Protein AF-A0AAV1TF45-F1 (afdb_monomer)

Foldseek 3Di:
DDDDDDPDDPDPPPPPPPPPPPPPDDDDDDDDDDDDDDDDDDDDDDDDDDDDDDDDDDDDDDDDDDDDDDDDDDDDDPPPDDPPPDPPDPDDPPPDPPPPDPCPDDDDPPPPDDPPPPVVVVVVVVVVVVVVVVVVVVVVVVVVVVVVVVVVVVVVVVVVVVVVVVVVVVVVVVVVVVVVVVVVVVVVVVVVVVVVVVVVVVVVVVCVVVCVDPPPPPPPPDDD

Mean predicted aligned error: 21.25 Å

pLDDT: mean 71.83, std 22.36, range [39.75, 98.88]

Sequence (224 aa):
MVIKPMRCASKAAESASARLCADAEAETTATSAAQDVPRRTAQPDPVRRSSVGSGAPKNPRTGDSRATGRDNSSDVRSRRGGSTAAQLDSAGHRESPLMEVEEEGRRSPNYRGDPCVPESCIDRVTQGLRDDLEHERNRRLQMADTASKHRAEFAFAQLENERSLTSLRDELRVACVDMDRSRDEITALQTLVDAHHREHKALCEMLERKGVLHRKKQRTDGTA

Radius of gyration: 46.52 Å; Cα contacts (8 Å, |Δi|>4): 5; chains: 1; bounding box: 108×73×134 Å

Organism: NCBI:txid2874970

Solvent-accessible surface area (backbone atoms only — not comparable to full-atom values): 15540 Å² total; per-residue (Å²): 139,84,85,78,83,84,84,77,84,88,80,78,79,78,75,75,82,78,77,88,82,84,85,85,84,78,83,90,76,88,82,85,90,80,92,78,81,84,78,89,75,83,83,81,81,82,88,79,86,86,89,81,8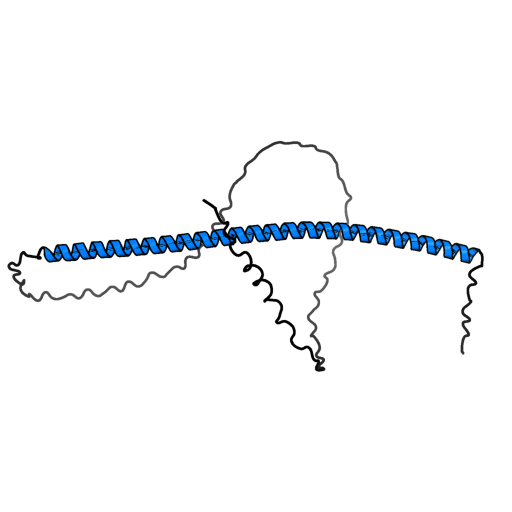9,81,83,85,92,82,84,81,83,90,77,92,76,94,74,92,74,94,74,91,81,90,76,86,81,84,76,86,74,76,83,81,72,75,81,74,85,86,80,77,85,75,79,70,80,80,75,83,72,76,86,74,88,73,75,81,77,80,81,74,78,79,95,59,82,49,69,67,58,57,52,52,54,53,48,51,53,50,52,52,51,50,50,53,49,52,52,50,49,54,52,50,52,52,53,51,51,51,53,49,53,51,53,51,54,51,52,53,49,53,50,51,55,50,49,53,51,52,52,49,51,52,52,52,53,53,49,52,52,51,50,52,52,50,52,54,52,50,54,51,53,52,49,52,50,53,52,53,50,53,53,50,54,52,37,47,75,70,57,73,56,71,79,76,74,78,80,80,77,78,82,127

Structure (mmCIF, N/CA/C/O backbone):
data_AF-A0AAV1TF45-F1
#
_entry.id   AF-A0AAV1TF45-F1
#
loop_
_atom_site.group_PDB
_atom_site.id
_atom_site.type_symbol
_atom_site.label_atom_id
_atom_site.label_alt_id
_atom_site.label_comp_id
_atom_site.label_asym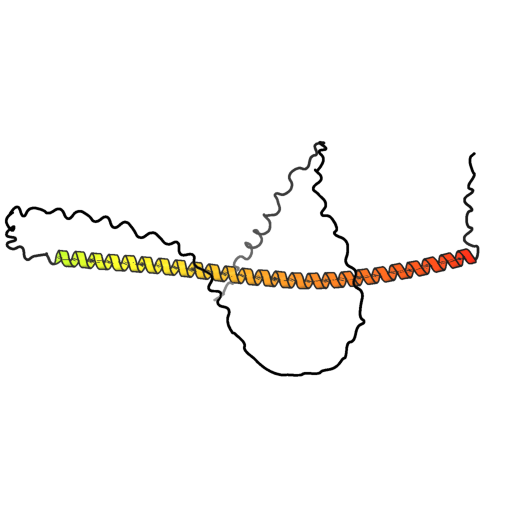_id
_atom_site.label_entity_id
_atom_site.label_seq_id
_atom_site.pdbx_PDB_ins_code
_atom_site.Cartn_x
_atom_site.Cartn_y
_atom_site.Cartn_z
_atom_site.occupancy
_atom_site.B_iso_or_equiv
_atom_site.auth_seq_id
_atom_site.auth_comp_id
_atom_site.auth_asym_id
_atom_site.auth_atom_id
_atom_site.pdbx_PDB_model_num
ATOM 1 N N . MET A 1 1 ? -40.875 31.512 1.010 1.00 45.34 1 MET A N 1
ATOM 2 C CA . MET A 1 1 ? -39.840 30.890 1.865 1.00 45.34 1 MET A CA 1
ATOM 3 C C . MET A 1 1 ? -38.601 30.675 1.019 1.00 45.34 1 MET A C 1
ATOM 5 O O . MET A 1 1 ? -38.674 29.944 0.044 1.00 45.34 1 MET A O 1
ATOM 9 N N . VAL A 1 2 ? -37.510 31.375 1.327 1.00 45.81 2 VAL A N 1
ATOM 10 C CA . VAL A 1 2 ? -36.245 31.293 0.583 1.00 45.81 2 VAL A CA 1
ATOM 11 C C . VAL A 1 2 ? -35.288 30.434 1.400 1.00 45.81 2 VAL A C 1
ATOM 13 O O . VAL A 1 2 ? -34.901 30.822 2.500 1.00 45.81 2 VAL A O 1
ATOM 16 N N . ILE A 1 3 ? -34.945 29.254 0.888 1.00 50.03 3 ILE A N 1
ATOM 17 C CA . ILE A 1 3 ? -34.000 28.337 1.532 1.00 50.03 3 ILE A CA 1
ATOM 18 C C . ILE A 1 3 ? -32.588 28.776 1.134 1.00 50.03 3 ILE A C 1
ATOM 20 O O . ILE A 1 3 ? -32.194 28.665 -0.025 1.00 50.03 3 ILE A O 1
ATOM 24 N N . LYS A 1 4 ? -31.829 29.311 2.096 1.00 49.31 4 LYS A N 1
ATOM 25 C CA . LYS A 1 4 ? -30.390 29.568 1.946 1.00 49.31 4 LYS A CA 1
ATOM 26 C C . LYS A 1 4 ? -29.622 28.247 2.087 1.00 49.31 4 LYS A C 1
ATOM 28 O O . LYS A 1 4 ? -29.835 27.556 3.082 1.00 49.31 4 LYS A O 1
ATOM 33 N N . PRO A 1 5 ? -28.693 27.909 1.177 1.00 57.59 5 PRO A N 1
ATOM 34 C CA . PRO A 1 5 ? -27.799 26.780 1.387 1.00 57.59 5 PRO A CA 1
ATOM 35 C C . PRO A 1 5 ? -26.712 27.150 2.406 1.00 57.59 5 PRO A C 1
ATOM 37 O O . PRO A 1 5 ? -26.026 28.167 2.270 1.00 57.59 5 PRO A O 1
ATOM 40 N N . MET A 1 6 ? -26.547 26.307 3.428 1.00 48.41 6 MET A N 1
ATOM 41 C CA . MET A 1 6 ? -25.402 26.356 4.334 1.00 48.41 6 MET A CA 1
ATOM 42 C C . MET A 1 6 ? -24.145 25.921 3.576 1.00 48.41 6 MET A C 1
ATOM 44 O O . MET A 1 6 ? -23.984 24.754 3.229 1.00 48.41 6 MET A O 1
ATOM 48 N N . ARG A 1 7 ? -23.232 26.865 3.330 1.00 52.88 7 ARG A N 1
ATOM 49 C CA . ARG A 1 7 ? -21.837 26.556 2.997 1.00 52.88 7 ARG A CA 1
ATOM 50 C C . ARG A 1 7 ? -21.119 26.173 4.289 1.00 52.88 7 ARG A C 1
ATOM 52 O O . ARG A 1 7 ? -20.642 27.049 5.006 1.00 52.88 7 ARG A O 1
ATOM 59 N N . CYS A 1 8 ? -21.051 24.881 4.590 1.00 48.31 8 CYS A N 1
ATOM 60 C CA . CYS A 1 8 ? -20.191 24.372 5.654 1.00 48.31 8 CYS A CA 1
ATOM 61 C C . CYS A 1 8 ? -18.791 24.085 5.097 1.00 48.31 8 CYS A C 1
ATOM 63 O O . CYS A 1 8 ? -18.602 23.223 4.247 1.00 48.31 8 CYS A O 1
ATOM 65 N N . ALA A 1 9 ? -17.851 24.896 5.578 1.00 53.53 9 ALA A N 1
ATOM 66 C CA . ALA A 1 9 ? -16.414 24.690 5.716 1.00 53.53 9 ALA A CA 1
ATOM 67 C C . ALA A 1 9 ? -15.826 23.357 5.201 1.00 53.53 9 ALA A C 1
ATOM 69 O O . ALA A 1 9 ? -15.859 22.342 5.888 1.00 53.53 9 ALA A O 1
ATOM 70 N N . SER A 1 10 ? -15.145 23.415 4.055 1.00 51.94 10 SER A N 1
ATOM 71 C CA . SER A 1 10 ? -14.244 22.366 3.554 1.00 51.94 10 SER A CA 1
ATOM 72 C C . SER A 1 10 ? -12.780 22.836 3.515 1.00 51.94 10 SER A C 1
ATOM 74 O O . SER A 1 10 ? -12.052 22.520 2.582 1.00 51.94 10 SER A O 1
ATOM 76 N N . LYS A 1 11 ? -12.345 23.654 4.486 1.00 49.72 11 LYS A N 1
ATOM 77 C CA . LYS A 1 11 ? -11.003 24.279 4.474 1.00 49.72 11 LYS A CA 1
ATOM 78 C C . LYS A 1 11 ? -10.095 23.924 5.657 1.00 49.72 11 LYS A C 1
ATOM 80 O O . LYS A 1 11 ? -9.098 24.600 5.874 1.00 49.72 11 LYS A O 1
ATOM 85 N N . ALA A 1 12 ? -10.418 22.869 6.407 1.00 48.44 12 ALA A N 1
ATOM 86 C CA . ALA A 1 12 ? -9.627 22.432 7.565 1.00 48.44 12 ALA A CA 1
ATOM 87 C C . ALA A 1 12 ? -8.926 21.068 7.389 1.00 48.44 12 ALA A C 1
ATOM 89 O O . ALA A 1 12 ? -8.217 20.646 8.294 1.00 48.44 12 ALA A O 1
ATOM 90 N N . ALA A 1 13 ? -9.087 20.386 6.248 1.00 46.44 13 ALA A N 1
ATOM 91 C CA . ALA A 1 13 ? -8.480 19.067 6.020 1.00 46.44 13 ALA A CA 1
ATOM 92 C C . ALA A 1 13 ? -7.140 19.103 5.253 1.00 46.44 13 ALA A C 1
ATOM 94 O O . ALA A 1 13 ? -6.452 18.092 5.193 1.00 46.44 13 ALA A O 1
ATOM 95 N N . GLU A 1 14 ? -6.724 20.253 4.711 1.00 47.47 14 GLU A N 1
ATOM 96 C CA . GLU A 1 14 ? -5.476 20.376 3.929 1.00 47.47 14 GLU A CA 1
ATOM 97 C C . GLU A 1 14 ? -4.256 20.851 4.740 1.00 47.47 14 GLU A C 1
ATOM 99 O O . GLU A 1 14 ? -3.143 20.869 4.223 1.00 47.47 14 GLU A O 1
ATOM 104 N N . SER A 1 15 ? -4.407 21.207 6.020 1.00 50.12 15 SER A N 1
ATOM 105 C CA . SER A 1 15 ? -3.309 21.775 6.825 1.00 50.12 15 SER A CA 1
ATOM 106 C C . SER A 1 15 ? -2.582 20.779 7.739 1.00 50.12 15 SER A C 1
ATOM 108 O O . SER A 1 15 ? -1.607 21.160 8.386 1.00 50.12 15 SER A O 1
ATOM 110 N N . ALA A 1 16 ? -2.995 19.507 7.780 1.00 45.91 16 ALA A N 1
ATOM 111 C CA .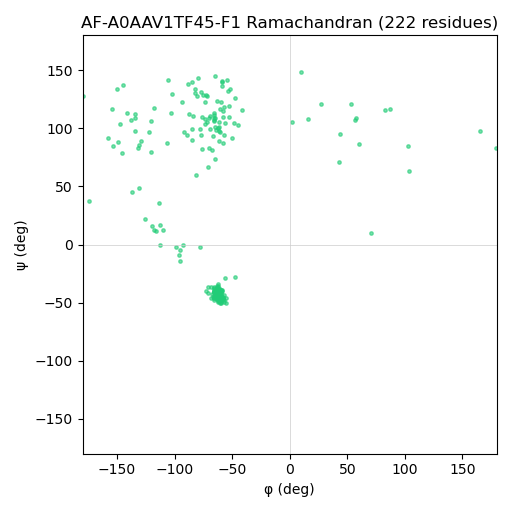 ALA A 1 16 ? -2.360 18.487 8.624 1.00 45.91 16 ALA A CA 1
ATOM 112 C C . ALA A 1 16 ? -1.295 17.636 7.901 1.00 45.91 16 ALA A C 1
ATOM 114 O O . ALA A 1 16 ? -0.484 17.000 8.567 1.00 45.91 16 ALA A O 1
ATOM 115 N N . SER A 1 17 ? -1.231 17.660 6.563 1.00 44.19 17 SER A N 1
ATOM 116 C CA . SER A 1 17 ? -0.292 16.820 5.794 1.00 44.19 17 SER A CA 1
ATOM 117 C C . SER A 1 17 ? 1.050 17.496 5.459 1.00 44.19 17 SER A C 1
ATOM 119 O O . SER A 1 17 ? 1.903 16.871 4.839 1.00 44.19 17 SER A O 1
ATOM 121 N N . ALA A 1 18 ? 1.264 18.754 5.865 1.00 47.56 18 ALA A N 1
ATOM 122 C CA . ALA A 1 18 ? 2.433 19.555 5.470 1.00 47.56 18 ALA A CA 1
ATOM 123 C C . ALA A 1 18 ? 3.448 19.832 6.602 1.00 47.56 18 ALA A C 1
ATOM 125 O O . ALA A 1 18 ? 4.315 20.686 6.446 1.00 47.56 18 ALA A O 1
ATOM 126 N N . ARG A 1 19 ? 3.358 19.154 7.758 1.00 48.94 19 ARG A N 1
ATOM 127 C CA . ARG A 1 19 ? 4.207 19.450 8.937 1.00 48.94 19 ARG A CA 1
ATOM 128 C C . ARG A 1 19 ? 5.139 18.322 9.402 1.00 48.94 19 ARG A C 1
ATOM 130 O O . ARG A 1 19 ? 5.719 18.445 10.470 1.00 48.94 19 ARG A O 1
ATOM 137 N N . LEU A 1 20 ? 5.335 17.267 8.609 1.00 43.88 20 LEU A N 1
ATOM 138 C CA . LEU A 1 20 ? 6.243 16.154 8.954 1.00 43.88 20 LEU A CA 1
ATOM 139 C C . LEU A 1 20 ? 7.490 16.035 8.056 1.00 43.88 20 LEU A C 1
ATOM 141 O O . LEU A 1 20 ? 8.152 15.004 8.072 1.00 43.88 20 LEU A O 1
ATOM 145 N N . CYS A 1 21 ? 7.853 17.080 7.302 1.00 45.06 21 CYS A N 1
ATOM 146 C CA . CYS A 1 21 ? 9.032 17.055 6.418 1.00 45.06 21 CYS A CA 1
ATOM 147 C C . CYS A 1 21 ? 10.039 18.196 6.655 1.00 45.06 21 CYS A C 1
ATOM 149 O O . CYS A 1 21 ? 10.794 18.514 5.745 1.00 45.06 21 CYS A O 1
ATOM 151 N N . ALA A 1 22 ? 10.059 18.828 7.835 1.00 47.50 22 ALA A N 1
ATOM 152 C CA . ALA A 1 22 ? 10.870 20.031 8.066 1.00 47.50 22 ALA A CA 1
ATOM 153 C C . ALA A 1 22 ? 11.992 19.905 9.116 1.00 47.50 22 ALA A C 1
ATOM 155 O O . ALA A 1 22 ? 12.571 20.926 9.452 1.00 47.50 22 ALA A O 1
ATOM 156 N N . ASP A 1 23 ? 12.345 18.701 9.586 1.00 41.28 23 ASP A N 1
ATOM 157 C CA . ASP A 1 23 ? 13.410 18.518 10.595 1.00 41.28 23 ASP A CA 1
ATOM 158 C C . ASP A 1 23 ? 14.435 17.436 10.196 1.00 41.28 23 ASP A C 1
ATOM 160 O O . ASP A 1 23 ? 14.768 16.543 10.974 1.00 41.28 23 ASP A O 1
ATOM 164 N N . ALA A 1 24 ? 14.939 17.489 8.960 1.00 45.31 24 ALA A N 1
ATOM 165 C CA . ALA A 1 24 ? 16.039 16.629 8.509 1.00 45.31 24 ALA A CA 1
ATOM 166 C C . ALA A 1 24 ? 17.080 17.400 7.680 1.00 45.31 24 ALA A C 1
ATOM 168 O O . ALA A 1 24 ? 17.532 16.924 6.647 1.00 45.31 24 ALA A O 1
ATOM 169 N N . GLU A 1 25 ? 17.477 18.587 8.138 1.00 50.22 25 GLU A N 1
ATOM 170 C CA . GLU A 1 25 ? 18.707 19.243 7.683 1.00 50.22 25 GLU A CA 1
ATOM 171 C C . GLU A 1 25 ? 19.503 19.717 8.901 1.00 50.22 25 GLU A C 1
ATOM 173 O O . GLU A 1 25 ? 19.412 20.862 9.334 1.00 50.22 25 GLU A O 1
ATOM 178 N N . ALA A 1 26 ? 20.276 18.798 9.480 1.00 49.50 26 ALA A N 1
ATOM 179 C CA . ALA A 1 26 ? 21.323 19.123 10.436 1.00 49.50 26 ALA A CA 1
ATOM 180 C C . ALA A 1 26 ? 22.664 18.619 9.887 1.00 49.50 26 ALA A C 1
ATOM 182 O O . ALA A 1 26 ? 22.927 17.421 9.835 1.00 49.50 26 ALA A O 1
ATOM 183 N N . GLU A 1 27 ? 23.457 19.589 9.435 1.00 44.91 27 GLU A N 1
ATOM 184 C CA . GLU A 1 27 ? 24.916 19.659 9.548 1.00 44.91 27 GLU A CA 1
ATOM 185 C C . GLU A 1 27 ? 25.728 18.387 9.265 1.00 44.91 27 GLU A C 1
ATOM 187 O O . GLU A 1 27 ? 26.088 17.619 10.154 1.00 44.91 27 GLU A O 1
ATOM 192 N N . THR A 1 28 ? 26.204 18.273 8.025 1.00 44.62 28 THR A N 1
ATOM 193 C CA . THR A 1 28 ? 27.486 17.619 7.737 1.00 44.62 28 THR A CA 1
ATOM 194 C C . THR A 1 28 ? 28.525 18.672 7.371 1.00 44.62 28 THR A C 1
ATOM 196 O O . THR A 1 28 ? 28.730 18.978 6.196 1.00 44.62 28 THR A O 1
ATOM 199 N N . THR A 1 29 ? 29.209 19.216 8.378 1.00 49.12 29 THR A N 1
ATOM 200 C CA . THR A 1 29 ? 30.546 19.798 8.217 1.00 49.12 29 THR A CA 1
ATOM 201 C C . THR A 1 29 ? 31.583 18.812 8.740 1.00 49.12 29 THR A C 1
ATOM 203 O O . THR A 1 29 ? 31.469 18.213 9.804 1.00 49.12 29 THR A O 1
ATOM 206 N N . ALA A 1 30 ? 32.570 18.579 7.885 1.00 49.12 30 ALA A N 1
ATOM 207 C CA . ALA A 1 30 ? 33.573 17.542 7.984 1.00 49.12 30 ALA A CA 1
ATOM 208 C C . ALA A 1 30 ? 34.520 17.698 9.184 1.00 49.12 30 ALA A C 1
ATOM 210 O O . ALA A 1 30 ? 34.990 18.795 9.488 1.00 49.12 30 ALA A O 1
ATOM 211 N N . THR A 1 31 ? 34.939 16.570 9.767 1.00 47.34 31 THR A N 1
ATOM 212 C CA . THR A 1 31 ? 36.248 16.465 10.429 1.00 47.34 31 THR A CA 1
ATOM 213 C C . THR A 1 31 ? 36.833 15.051 10.299 1.00 47.34 31 THR A C 1
ATOM 215 O O . THR A 1 31 ? 36.387 14.099 10.922 1.00 47.34 31 THR A O 1
ATOM 218 N N . SER A 1 32 ? 37.806 14.944 9.391 1.00 42.31 32 SER A N 1
ATOM 219 C CA . SER A 1 32 ? 39.093 14.232 9.467 1.00 42.31 32 SER A CA 1
ATOM 220 C C . SER A 1 32 ? 39.287 12.998 10.382 1.00 42.31 32 SER A C 1
ATOM 222 O O . SER A 1 32 ? 39.342 13.112 11.598 1.00 42.31 32 SER A O 1
ATOM 224 N N . ALA A 1 33 ? 39.645 11.890 9.718 1.00 43.41 33 ALA A N 1
ATOM 225 C CA . ALA A 1 33 ? 40.686 10.901 10.049 1.00 43.41 33 ALA A CA 1
ATOM 226 C C . ALA A 1 33 ? 40.667 10.146 11.398 1.00 43.41 33 ALA A C 1
ATOM 228 O O . ALA A 1 33 ? 41.159 10.633 12.409 1.00 43.41 33 ALA A O 1
ATOM 229 N N . ALA A 1 34 ? 40.356 8.849 11.319 1.00 39.75 34 ALA A N 1
ATOM 230 C CA . ALA A 1 34 ? 41.211 7.792 11.864 1.00 39.75 34 ALA A CA 1
ATOM 231 C C . ALA A 1 34 ? 40.943 6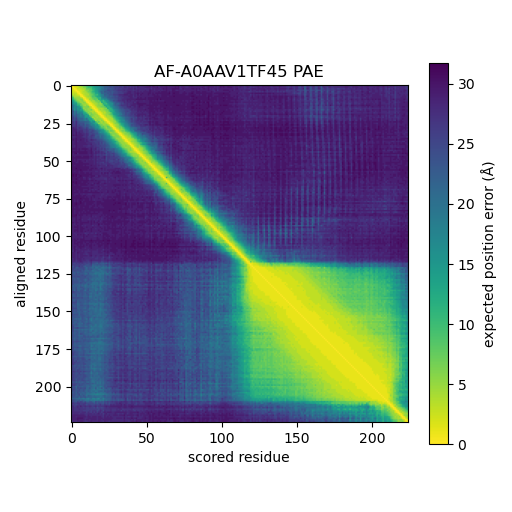.491 11.092 1.00 39.75 34 ALA A C 1
ATOM 233 O O . ALA A 1 34 ? 39.827 5.976 11.070 1.00 39.75 34 ALA A O 1
ATOM 234 N N . GLN A 1 35 ? 41.973 6.001 10.405 1.00 53.44 35 GLN A N 1
ATOM 235 C CA . GLN A 1 35 ? 42.025 4.637 9.899 1.00 53.44 35 GLN A CA 1
ATOM 236 C C . GLN A 1 35 ? 42.003 3.691 11.100 1.00 53.44 35 GLN A C 1
ATOM 238 O O . GLN A 1 35 ? 42.894 3.777 11.940 1.00 53.44 35 GLN A O 1
ATOM 243 N N . ASP A 1 36 ? 41.048 2.766 11.153 1.00 43.50 36 ASP A N 1
ATOM 244 C CA . ASP A 1 36 ? 41.276 1.519 11.872 1.00 43.50 36 ASP A CA 1
ATOM 245 C C . ASP A 1 36 ? 40.578 0.348 11.175 1.00 43.50 36 ASP A C 1
ATOM 247 O O . ASP A 1 36 ? 39.485 0.452 10.614 1.00 43.50 36 ASP A O 1
ATOM 251 N N . VAL A 1 37 ? 41.316 -0.747 11.112 1.00 59.09 37 VAL A N 1
ATOM 252 C CA . VAL A 1 37 ? 41.197 -1.839 10.147 1.00 59.09 37 VAL A CA 1
ATOM 253 C C . VAL A 1 37 ? 40.095 -2.821 10.570 1.00 59.09 37 VAL A C 1
ATOM 255 O O . VAL A 1 37 ? 40.144 -3.329 11.694 1.00 59.09 37 VAL A O 1
ATOM 258 N N . PRO A 1 38 ? 39.140 -3.206 9.697 1.00 54.97 38 PRO A N 1
ATOM 259 C CA . PRO A 1 38 ? 38.174 -4.237 10.048 1.00 54.97 38 PRO A CA 1
ATOM 260 C C . PRO A 1 38 ? 38.822 -5.624 10.042 1.00 54.97 38 PRO A C 1
ATOM 262 O O . PRO A 1 38 ? 39.383 -6.094 9.049 1.00 54.97 38 PRO A O 1
ATOM 265 N N . ARG A 1 39 ? 38.713 -6.278 11.198 1.00 50.91 39 ARG A N 1
ATOM 266 C CA . ARG A 1 39 ? 39.136 -7.646 11.490 1.00 50.91 39 ARG A CA 1
ATOM 267 C C . ARG A 1 39 ? 38.548 -8.650 10.495 1.00 50.91 39 ARG A C 1
ATOM 269 O O . ARG A 1 39 ? 37.344 -8.696 10.268 1.00 50.91 39 ARG A O 1
ATOM 276 N N . ARG A 1 40 ? 39.430 -9.510 9.980 1.00 47.25 40 ARG A N 1
ATOM 277 C CA . ARG A 1 40 ? 39.103 -10.741 9.254 1.00 47.25 40 ARG A CA 1
ATOM 278 C C . ARG A 1 40 ? 38.231 -11.645 10.129 1.00 47.25 40 ARG A C 1
ATOM 280 O O . ARG A 1 40 ? 38.700 -12.121 11.160 1.00 47.25 40 ARG A O 1
ATOM 287 N N . THR A 1 41 ? 37.014 -11.940 9.689 1.00 45.03 41 THR A N 1
ATOM 288 C CA . THR A 1 41 ? 36.279 -13.132 10.123 1.00 45.03 41 THR A CA 1
ATOM 289 C C . THR A 1 41 ? 36.278 -14.171 9.008 1.00 45.03 41 THR A C 1
ATOM 291 O O . THR A 1 41 ? 36.282 -13.860 7.819 1.00 45.03 41 THR A O 1
ATOM 294 N N . ALA A 1 42 ? 36.418 -15.413 9.455 1.00 46.69 42 ALA A N 1
ATOM 295 C CA . ALA A 1 42 ? 36.797 -16.601 8.717 1.00 46.69 42 ALA A CA 1
ATOM 296 C C . ALA A 1 42 ? 35.945 -16.900 7.474 1.00 46.69 42 ALA A C 1
ATOM 298 O O . ALA A 1 42 ? 34.719 -16.800 7.487 1.00 46.69 42 ALA A O 1
ATOM 299 N N . GLN A 1 43 ? 36.635 -17.364 6.432 1.00 47.81 43 GLN A N 1
ATOM 300 C CA . GLN A 1 43 ? 36.046 -18.125 5.340 1.00 47.81 43 GLN A CA 1
ATOM 301 C C . GLN A 1 43 ? 35.376 -19.409 5.850 1.00 47.81 43 GLN A C 1
ATOM 303 O O . GLN A 1 43 ? 35.972 -20.117 6.662 1.00 47.81 43 GLN A O 1
ATOM 308 N N . PRO A 1 44 ? 34.218 -19.784 5.290 1.00 52.03 44 PRO A N 1
ATOM 309 C CA . PRO A 1 44 ? 33.793 -21.172 5.215 1.00 52.03 44 PRO A CA 1
ATOM 310 C C . PRO A 1 44 ? 34.483 -21.869 4.033 1.00 52.03 44 PRO A C 1
ATOM 312 O O . PRO A 1 44 ? 34.435 -21.390 2.898 1.00 52.03 44 PRO A O 1
ATOM 315 N N . ASP A 1 45 ? 35.105 -23.010 4.318 1.00 54.84 45 ASP A N 1
ATOM 316 C CA . ASP A 1 45 ? 35.727 -23.914 3.350 1.00 54.84 45 ASP A CA 1
ATOM 317 C C . ASP A 1 45 ? 34.723 -24.432 2.296 1.00 54.84 45 ASP A C 1
ATOM 319 O O . ASP A 1 45 ? 33.625 -24.876 2.652 1.00 54.84 45 ASP A O 1
ATOM 323 N N . PRO A 1 46 ? 35.089 -24.479 1.002 1.00 56.78 46 PRO A N 1
ATOM 324 C CA . PRO A 1 46 ? 34.325 -25.186 -0.013 1.00 56.78 46 PRO A CA 1
ATOM 325 C C . PRO A 1 46 ? 34.719 -26.669 -0.025 1.00 56.78 46 PRO A C 1
ATOM 327 O O . PRO A 1 46 ? 35.708 -27.073 -0.645 1.00 56.78 46 PRO A O 1
ATOM 330 N N . VAL A 1 47 ? 33.910 -27.516 0.616 1.00 61.47 47 VAL A N 1
ATOM 331 C CA . VAL A 1 47 ? 34.042 -28.972 0.471 1.00 61.47 47 VAL A CA 1
ATOM 332 C C . VAL A 1 47 ? 33.701 -29.366 -0.965 1.00 61.47 47 VAL A C 1
ATOM 334 O O . VAL A 1 47 ? 32.568 -29.281 -1.437 1.00 61.47 47 VAL A O 1
ATOM 337 N N . ARG A 1 48 ? 34.741 -29.799 -1.673 1.00 51.97 48 ARG A N 1
ATOM 338 C CA . ARG A 1 48 ? 34.702 -30.379 -3.011 1.00 51.97 48 ARG A CA 1
ATOM 339 C C . ARG A 1 48 ? 34.276 -31.855 -2.961 1.00 51.97 48 ARG A C 1
ATOM 341 O O . ARG A 1 48 ? 34.808 -32.618 -2.166 1.00 51.97 48 ARG A O 1
ATOM 348 N N . ARG A 1 49 ? 33.507 -32.230 -3.995 1.00 52.16 49 ARG A N 1
ATOM 349 C CA . ARG A 1 49 ? 33.365 -33.549 -4.662 1.00 52.16 49 ARG A CA 1
ATOM 350 C C . ARG A 1 49 ? 32.348 -34.557 -4.106 1.00 52.16 49 ARG A C 1
ATOM 352 O O . ARG A 1 49 ? 32.596 -35.246 -3.130 1.00 52.16 49 ARG A O 1
ATOM 359 N N . SER A 1 50 ? 31.359 -34.864 -4.944 1.00 47.50 50 SER A N 1
ATOM 360 C CA . SER A 1 50 ? 31.336 -36.177 -5.607 1.00 47.50 50 SER A CA 1
ATOM 361 C C . SER A 1 50 ? 30.659 -36.093 -6.978 1.00 47.50 50 SER A C 1
ATOM 363 O O . SER A 1 50 ? 29.636 -35.441 -7.167 1.00 47.50 50 SER A O 1
ATOM 365 N N . SER A 1 51 ? 31.320 -36.718 -7.947 1.00 52.31 51 SER A N 1
ATOM 366 C CA . SER A 1 51 ? 30.894 -36.891 -9.327 1.00 52.31 51 SER A CA 1
ATOM 367 C C . SER A 1 51 ? 30.190 -38.239 -9.442 1.00 52.31 51 SER A C 1
ATOM 369 O O . SER A 1 51 ? 30.821 -39.259 -9.181 1.00 52.31 51 SER A O 1
ATOM 371 N N . VAL A 1 52 ? 28.938 -38.263 -9.891 1.00 56.12 52 VAL A N 1
ATOM 372 C CA . VAL A 1 52 ? 28.319 -39.454 -10.489 1.00 56.12 52 VAL A CA 1
ATOM 373 C C . VAL A 1 52 ? 27.523 -38.978 -11.695 1.00 56.12 52 VAL A C 1
ATOM 375 O O . VAL A 1 52 ? 26.495 -38.322 -11.566 1.00 56.12 52 VAL A O 1
ATOM 378 N N . GLY A 1 53 ? 28.050 -39.275 -12.880 1.00 47.53 53 GLY A N 1
ATOM 379 C CA . GLY A 1 53 ? 27.271 -39.267 -14.107 1.00 47.53 53 GLY A CA 1
ATOM 380 C C . GLY A 1 53 ? 26.567 -40.608 -14.264 1.00 47.53 53 GLY A C 1
ATOM 381 O O . GLY A 1 53 ? 27.172 -41.638 -13.985 1.00 47.53 53 GLY A O 1
ATOM 382 N N . SER A 1 54 ? 25.316 -40.591 -14.722 1.00 49.66 54 SER A N 1
ATOM 383 C CA . SER A 1 54 ? 24.706 -41.660 -15.523 1.00 49.66 54 SER A CA 1
ATOM 384 C C . SER A 1 54 ? 23.259 -41.290 -15.875 1.00 49.66 54 SER A C 1
ATOM 386 O O . SER A 1 54 ? 22.470 -41.001 -14.983 1.00 49.66 54 SER A O 1
ATOM 388 N N . GLY A 1 55 ? 22.903 -41.359 -17.163 1.00 45.16 55 GLY A N 1
ATOM 389 C CA . GLY A 1 55 ? 21.552 -41.769 -17.572 1.00 45.16 55 GLY A CA 1
ATOM 390 C C . GLY A 1 55 ? 20.561 -40.691 -18.027 1.00 45.16 55 GLY A C 1
ATOM 391 O O . GLY A 1 55 ? 19.717 -40.263 -17.259 1.00 45.16 55 GLY A O 1
ATOM 392 N N . ALA A 1 56 ? 20.657 -40.343 -19.313 1.00 54.12 56 ALA A N 1
ATOM 393 C CA . ALA A 1 56 ? 19.642 -39.918 -20.296 1.00 54.12 56 ALA A CA 1
ATOM 394 C C . ALA A 1 56 ? 18.172 -39.578 -19.897 1.00 54.12 56 ALA A C 1
ATOM 396 O O . ALA A 1 56 ? 17.552 -40.256 -19.079 1.00 54.12 56 ALA A O 1
ATOM 397 N N . PRO A 1 57 ? 17.533 -38.635 -20.632 1.00 55.19 57 PRO A N 1
ATOM 398 C CA . PRO A 1 57 ? 16.128 -38.275 -20.474 1.00 55.19 57 PRO A CA 1
ATOM 399 C C . PRO A 1 57 ? 15.208 -39.249 -21.230 1.00 55.19 57 PRO A C 1
ATOM 401 O O . PRO A 1 57 ? 15.417 -39.537 -22.409 1.00 55.19 57 PRO A O 1
ATOM 404 N N . LYS A 1 58 ? 14.138 -39.711 -20.580 1.00 51.78 58 LYS A N 1
ATOM 405 C CA . LYS A 1 58 ? 13.003 -40.371 -21.244 1.00 51.78 58 LYS A CA 1
ATOM 406 C C . LYS A 1 58 ? 11.691 -39.811 -20.702 1.00 51.78 58 LYS A C 1
ATOM 408 O O . LYS A 1 58 ? 11.199 -40.262 -19.678 1.00 51.78 58 LYS A O 1
ATOM 413 N N . ASN A 1 59 ? 11.121 -38.856 -21.433 1.00 53.22 59 ASN A N 1
ATOM 414 C CA . ASN A 1 59 ? 9.693 -38.552 -21.370 1.00 53.22 59 ASN A CA 1
ATOM 415 C C . ASN A 1 59 ? 8.951 -39.443 -22.380 1.00 53.22 59 ASN A C 1
ATOM 417 O O . ASN A 1 59 ? 9.374 -39.534 -23.534 1.00 53.22 59 ASN A O 1
ATOM 421 N N . PRO A 1 60 ? 7.797 -39.996 -21.992 1.00 58.66 60 PRO A N 1
ATOM 422 C CA . PRO A 1 60 ? 6.592 -39.951 -22.816 1.00 58.66 60 PRO A CA 1
ATOM 423 C C . PRO A 1 60 ? 5.516 -39.177 -22.032 1.00 58.66 60 PRO A C 1
ATOM 425 O O . PRO A 1 60 ? 5.282 -39.437 -20.859 1.00 58.66 60 PRO A O 1
ATOM 428 N N . ARG A 1 61 ? 5.032 -38.031 -22.516 1.00 48.69 61 ARG A N 1
ATOM 429 C CA . ARG A 1 61 ? 3.939 -37.837 -23.488 1.00 48.69 61 ARG A CA 1
ATOM 430 C C . ARG A 1 61 ? 2.626 -38.549 -23.108 1.00 48.69 61 ARG A C 1
ATOM 432 O O . ARG A 1 61 ? 2.559 -39.770 -23.107 1.00 48.69 61 ARG A O 1
ATOM 439 N N . THR A 1 62 ? 1.591 -37.714 -22.985 1.00 49.75 62 THR A N 1
ATOM 440 C CA . THR A 1 62 ? 0.167 -37.995 -23.236 1.00 49.75 62 THR A CA 1
ATOM 441 C C . THR A 1 62 ? -0.627 -38.662 -22.115 1.00 49.75 62 THR A C 1
ATOM 443 O O . THR A 1 62 ? -0.441 -39.830 -21.798 1.00 49.75 62 THR A O 1
ATOM 446 N N . GLY A 1 63 ? -1.616 -37.920 -21.616 1.00 52.78 63 GLY A N 1
ATOM 447 C CA . GLY A 1 63 ? -2.700 -38.438 -20.793 1.00 52.78 63 GLY A CA 1
ATOM 448 C C . GLY A 1 63 ? -3.638 -37.315 -20.371 1.00 52.78 63 GLY A C 1
ATOM 449 O O . GLY A 1 63 ? -3.485 -36.765 -19.286 1.00 52.78 63 GLY A O 1
ATOM 450 N N . ASP A 1 64 ? -4.578 -36.959 -21.247 1.00 49.72 64 ASP A N 1
ATOM 451 C CA . ASP A 1 64 ? -5.750 -36.158 -20.898 1.00 49.72 64 ASP A CA 1
ATOM 452 C C . ASP A 1 64 ? -6.471 -36.769 -19.690 1.00 49.72 64 ASP A C 1
ATOM 454 O O . ASP A 1 64 ? -6.752 -37.968 -19.659 1.00 49.72 64 ASP A O 1
ATOM 458 N N . SER A 1 65 ? -6.831 -35.946 -18.709 1.00 53.16 65 SER A N 1
ATOM 459 C CA . SER A 1 65 ? -7.853 -36.295 -17.722 1.00 53.16 65 SER A CA 1
ATOM 460 C C . SER A 1 65 ? -8.572 -35.039 -17.263 1.00 53.16 65 SER A C 1
ATOM 462 O O . SER A 1 65 ? -8.229 -34.376 -16.289 1.00 53.16 65 SER A O 1
ATOM 464 N N . ARG A 1 66 ? -9.614 -34.729 -18.029 1.00 57.41 66 ARG A N 1
ATOM 465 C CA . ARG A 1 66 ? -10.752 -33.929 -17.603 1.00 57.41 66 ARG A CA 1
ATOM 466 C C . ARG A 1 66 ? -11.485 -34.739 -16.527 1.00 57.41 66 ARG A C 1
ATOM 468 O O . ARG A 1 66 ? -12.110 -35.742 -16.854 1.00 57.41 66 ARG A O 1
ATOM 475 N N . ALA A 1 67 ? -11.410 -34.316 -15.269 1.00 52.59 67 ALA A N 1
ATOM 476 C CA . ALA A 1 67 ? -12.251 -34.846 -14.200 1.00 52.59 67 ALA A CA 1
ATOM 477 C C . ALA A 1 67 ? -12.813 -33.693 -13.367 1.00 52.59 67 ALA A C 1
ATOM 479 O O . ALA A 1 67 ? -12.110 -32.988 -12.649 1.00 52.59 67 ALA A O 1
ATOM 480 N N . THR A 1 68 ? -14.112 -33.494 -13.533 1.00 55.56 68 THR A N 1
ATOM 481 C CA . THR A 1 68 ? -14.989 -32.687 -12.697 1.00 55.56 68 THR A CA 1
ATOM 482 C C . THR A 1 68 ? -15.198 -33.409 -11.361 1.00 55.56 68 THR A C 1
ATOM 484 O O . THR A 1 68 ? -15.615 -34.562 -11.360 1.00 55.56 68 THR A O 1
ATOM 487 N N . GLY A 1 69 ? -14.965 -32.728 -10.241 1.00 50.78 69 GLY A N 1
ATOM 488 C CA . GLY A 1 69 ? -15.304 -33.174 -8.879 1.00 50.78 69 GLY A CA 1
ATOM 489 C C . GLY A 1 69 ? -14.546 -32.280 -7.901 1.00 50.78 69 GLY A C 1
ATOM 490 O O . GLY A 1 69 ? -13.328 -32.321 -7.855 1.00 50.78 69 GLY A O 1
ATOM 491 N N . ARG A 1 70 ? -15.131 -31.230 -7.320 1.00 54.94 70 ARG A N 1
ATOM 492 C CA . ARG A 1 70 ? -16.132 -31.238 -6.244 1.00 54.94 70 ARG A CA 1
ATOM 493 C C . ARG A 1 70 ? -15.794 -32.245 -5.148 1.00 54.94 70 ARG A C 1
ATOM 495 O O . ARG A 1 70 ? -16.530 -33.200 -4.990 1.00 54.94 70 ARG A O 1
ATOM 502 N N . ASP A 1 71 ? -14.761 -31.944 -4.366 1.00 45.91 71 ASP A N 1
ATOM 503 C CA . ASP A 1 71 ? -14.603 -32.508 -3.028 1.00 45.91 71 ASP A CA 1
ATOM 504 C C . ASP A 1 71 ? -14.222 -31.414 -2.029 1.00 45.91 71 ASP A C 1
ATOM 506 O O . ASP A 1 71 ? -13.150 -30.810 -2.067 1.00 45.91 71 ASP A O 1
ATOM 510 N N . ASN A 1 72 ? -15.173 -31.151 -1.137 1.00 54.19 72 ASN A N 1
ATOM 511 C CA . ASN A 1 72 ? -14.968 -30.419 0.097 1.00 54.19 72 ASN A CA 1
ATOM 512 C C . ASN A 1 72 ? -14.209 -31.352 1.046 1.00 54.19 72 ASN A C 1
ATOM 514 O O . ASN A 1 72 ? -14.784 -32.310 1.552 1.00 54.19 72 ASN A O 1
ATOM 518 N N . SER A 1 73 ? -12.934 -31.070 1.295 1.00 53.78 73 SER A N 1
ATOM 519 C CA . SER A 1 73 ? -12.122 -31.770 2.293 1.00 53.78 73 SER A CA 1
ATOM 520 C C . SER A 1 73 ? -11.635 -30.757 3.326 1.00 53.78 73 SER A C 1
ATOM 522 O O . SER A 1 73 ? -10.504 -30.271 3.276 1.00 53.78 73 SER A O 1
ATOM 524 N N . SER A 1 74 ? -12.513 -30.411 4.262 1.00 65.12 74 SER A N 1
ATOM 525 C CA . SER A 1 74 ? -12.118 -29.848 5.548 1.00 65.12 74 SER A CA 1
ATOM 526 C C . SER A 1 74 ? -11.956 -31.005 6.526 1.00 65.12 74 SER A C 1
ATOM 528 O O . SER A 1 74 ? -12.947 -31.449 7.096 1.00 65.12 74 SER A O 1
ATOM 530 N N . ASP A 1 75 ? -10.727 -31.482 6.719 1.00 57.84 75 ASP A N 1
ATOM 531 C CA . ASP A 1 75 ? -10.421 -32.366 7.839 1.00 57.84 75 ASP A CA 1
ATOM 532 C C . ASP A 1 75 ? -9.048 -32.053 8.451 1.00 57.84 75 ASP A C 1
ATOM 534 O O . ASP A 1 75 ? -7.988 -32.218 7.853 1.00 57.84 75 ASP A O 1
ATOM 538 N N . VAL A 1 76 ? -9.138 -31.567 9.690 1.00 54.50 76 VAL A N 1
ATOM 539 C CA . VAL A 1 76 ? -8.254 -31.838 10.827 1.00 54.50 76 VAL A CA 1
ATOM 540 C C . VAL A 1 76 ? -6.760 -31.534 10.661 1.00 54.50 76 VAL A C 1
ATOM 542 O O . VAL A 1 76 ? -5.961 -32.349 10.212 1.00 54.50 76 VAL A O 1
ATOM 545 N N . ARG A 1 77 ? -6.339 -30.451 11.327 1.00 48.72 77 ARG A N 1
ATOM 546 C CA . ARG A 1 77 ? -5.361 -30.567 12.426 1.00 48.72 77 ARG A CA 1
ATOM 547 C C . ARG A 1 77 ? -5.525 -29.419 13.416 1.00 48.72 77 ARG A C 1
ATOM 549 O O . ARG A 1 77 ? -4.816 -28.419 13.386 1.00 48.72 77 ARG A O 1
ATOM 556 N N . SER A 1 78 ? -6.464 -29.625 14.338 1.00 55.75 78 SER A N 1
ATOM 557 C CA . SER A 1 78 ? -6.481 -28.962 15.640 1.00 55.75 78 SER A CA 1
ATOM 558 C C . SER A 1 78 ? -5.160 -29.270 16.346 1.00 55.75 78 SER A C 1
ATOM 560 O O . SER A 1 78 ? -4.987 -30.326 16.959 1.00 55.75 78 SER A O 1
ATOM 562 N N . ARG A 1 79 ? -4.175 -28.377 16.207 1.00 54.50 79 ARG A N 1
ATOM 563 C CA . ARG A 1 79 ? -2.982 -28.396 17.051 1.00 54.50 79 ARG A CA 1
ATOM 564 C C . ARG A 1 79 ? -3.367 -27.819 18.405 1.00 54.50 79 ARG A C 1
ATOM 566 O O . ARG A 1 79 ? -3.132 -26.658 18.713 1.00 54.50 79 ARG A O 1
ATOM 573 N N . ARG A 1 80 ? -3.942 -28.705 19.214 1.00 61.69 80 ARG A N 1
ATOM 574 C CA . ARG A 1 80 ? -3.792 -28.743 20.665 1.00 61.69 80 ARG A CA 1
ATOM 575 C C . ARG A 1 80 ? -2.289 -28.691 20.985 1.00 61.69 80 ARG A C 1
ATOM 577 O O . ARG A 1 80 ? -1.615 -29.714 20.989 1.00 61.69 80 ARG A O 1
ATOM 584 N N . GLY A 1 81 ? -1.760 -27.492 21.183 1.00 52.66 81 GLY A N 1
ATOM 585 C CA . GLY A 1 81 ? -0.460 -27.227 21.795 1.00 52.66 81 GLY A CA 1
ATOM 586 C C . GLY A 1 81 ? -0.726 -26.164 22.844 1.00 52.66 81 GLY A C 1
ATOM 587 O O . GLY A 1 81 ? -0.851 -24.994 22.527 1.00 52.66 81 GLY A O 1
ATOM 588 N N . GLY A 1 82 ? -1.116 -26.564 24.043 1.00 54.19 82 GLY A N 1
ATOM 589 C CA . GLY A 1 82 ? -0.118 -26.866 25.057 1.00 54.19 82 GLY A CA 1
ATOM 590 C C . GLY A 1 82 ? -0.108 -25.695 26.029 1.00 54.19 82 GLY A C 1
ATOM 591 O O . GLY A 1 82 ? 0.869 -24.963 26.113 1.00 54.19 82 GLY A O 1
ATOM 592 N N . SER A 1 83 ? -1.241 -25.480 26.706 1.00 52.50 83 SER A N 1
ATOM 593 C CA . SER A 1 83 ? -1.279 -24.631 27.890 1.00 52.50 83 SER A CA 1
ATOM 594 C C . SER A 1 83 ? -0.432 -25.313 28.950 1.00 52.50 83 SER A C 1
ATOM 596 O O . SER A 1 83 ? -0.870 -26.268 29.589 1.00 52.50 83 SER A O 1
ATOM 598 N N . THR A 1 84 ? 0.790 -24.826 29.115 1.00 51.78 84 THR A N 1
ATOM 599 C CA . THR A 1 84 ? 1.594 -25.064 30.305 1.00 51.78 84 THR A CA 1
ATOM 600 C C . THR A 1 84 ? 0.902 -24.332 31.451 1.00 51.78 84 THR A C 1
ATOM 602 O O . THR A 1 84 ? 1.218 -23.189 31.768 1.00 51.78 84 THR A O 1
ATOM 605 N N . ALA A 1 85 ? -0.129 -24.960 32.014 1.00 51.38 85 ALA A N 1
ATOM 606 C CA . ALA A 1 85 ? -0.652 -24.574 33.308 1.00 51.38 85 ALA A CA 1
ATOM 607 C C . ALA A 1 85 ? 0.459 -24.874 34.315 1.00 51.38 85 ALA A C 1
ATOM 609 O O . ALA A 1 85 ? 0.769 -26.034 34.586 1.00 51.38 85 ALA A O 1
ATOM 610 N N . ALA A 1 86 ? 1.099 -23.816 34.807 1.00 52.19 86 ALA A N 1
ATOM 611 C CA . ALA A 1 86 ? 1.896 -23.894 36.012 1.00 52.19 86 ALA A CA 1
ATOM 612 C C . ALA A 1 86 ? 1.012 -24.513 37.102 1.00 52.19 86 ALA A C 1
ATOM 614 O O . ALA A 1 86 ? -0.063 -23.992 37.409 1.00 52.19 86 ALA A O 1
ATOM 615 N N . GLN A 1 87 ? 1.443 -25.658 37.628 1.00 53.66 87 GLN A N 1
ATOM 616 C CA . GLN A 1 87 ? 0.908 -26.217 38.859 1.00 53.66 87 GLN A CA 1
ATOM 617 C C . GLN A 1 87 ? 1.196 -25.197 39.959 1.00 53.66 87 GLN A C 1
ATOM 619 O O . GLN A 1 87 ? 2.327 -25.055 40.412 1.00 53.66 87 GLN A O 1
ATOM 624 N N . LEU A 1 88 ? 0.178 -24.420 40.322 1.00 57.25 88 LEU A N 1
ATOM 625 C CA . LEU A 1 88 ? 0.182 -23.683 41.573 1.00 57.25 88 LEU A CA 1
ATOM 626 C C . LEU A 1 88 ? 0.045 -24.723 42.679 1.00 57.25 88 LEU A C 1
ATOM 628 O O . LEU A 1 88 ? -1.007 -25.349 42.821 1.00 57.25 88 LEU A O 1
ATOM 632 N N . ASP A 1 89 ? 1.144 -24.921 43.401 1.00 45.16 89 ASP A N 1
ATOM 633 C CA . ASP A 1 89 ? 1.220 -25.699 44.627 1.00 45.16 89 ASP A CA 1
ATOM 634 C C . ASP A 1 89 ? 0.099 -25.286 45.586 1.00 45.16 89 ASP A C 1
ATOM 636 O O . ASP A 1 89 ? 0.125 -24.246 46.245 1.00 45.16 89 ASP A O 1
ATOM 640 N N . SER A 1 90 ? -0.906 -26.150 45.652 1.00 62.50 90 SER A N 1
ATOM 641 C CA . SER A 1 90 ? -1.875 -26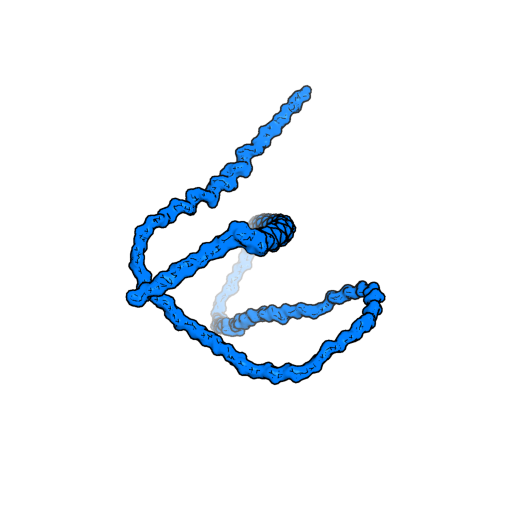.224 46.729 1.00 62.50 90 SER A CA 1
ATOM 642 C C . SER A 1 90 ? -1.271 -27.092 47.831 1.00 62.50 90 SER A C 1
ATOM 644 O O . SER A 1 90 ? -1.470 -28.305 47.837 1.00 62.50 90 SER A O 1
ATOM 646 N N . ALA A 1 91 ? -0.546 -26.493 48.773 1.00 57.16 91 ALA A N 1
ATOM 647 C CA . ALA A 1 91 ? -0.208 -27.149 50.035 1.00 57.16 91 ALA A CA 1
ATOM 648 C C . ALA A 1 91 ? 0.125 -26.107 51.107 1.00 57.16 91 ALA A C 1
ATOM 650 O O . ALA A 1 91 ? 1.259 -25.662 51.260 1.00 57.16 91 ALA A O 1
ATOM 651 N N . GLY A 1 92 ? -0.899 -25.708 51.855 1.00 49.97 92 GLY A N 1
ATOM 652 C CA . GLY A 1 92 ? -0.745 -24.792 52.977 1.00 49.97 92 GLY A CA 1
ATOM 653 C C . GLY A 1 92 ? -2.037 -24.590 53.753 1.00 49.97 92 GLY A C 1
ATOM 654 O O . GLY A 1 92 ? -2.319 -23.474 54.179 1.00 49.97 92 GLY A O 1
ATOM 655 N N . HIS A 1 93 ? -2.843 -25.643 53.926 1.00 54.03 93 HIS A N 1
ATOM 656 C CA . HIS A 1 93 ? -3.878 -25.630 54.953 1.00 54.03 93 HIS A CA 1
ATOM 657 C C . HIS A 1 93 ? -3.178 -25.619 56.312 1.00 54.03 93 HIS A C 1
ATOM 659 O O . HIS A 1 93 ? -2.796 -26.653 56.848 1.00 54.03 93 HIS A O 1
ATOM 665 N N . ARG A 1 94 ? -2.973 -24.413 56.849 1.00 54.50 94 ARG A N 1
ATOM 666 C CA . ARG A 1 94 ? -2.752 -24.218 58.276 1.00 54.50 94 ARG A CA 1
ATOM 667 C C . ARG A 1 94 ? -4.011 -24.708 58.984 1.00 54.50 94 ARG A C 1
ATOM 669 O O . ARG A 1 94 ? -5.010 -23.994 59.057 1.00 54.50 94 ARG A O 1
ATOM 676 N N . GLU A 1 95 ? -3.952 -25.940 59.467 1.00 57.91 95 GLU A N 1
ATOM 677 C CA . GLU A 1 95 ? -4.811 -26.415 60.540 1.00 57.91 95 GLU A CA 1
ATOM 678 C C . GLU A 1 95 ? -4.671 -25.415 61.690 1.00 57.91 95 GLU A C 1
ATOM 680 O O . GLU A 1 95 ? -3.602 -25.231 62.274 1.00 57.91 95 GLU A O 1
ATOM 685 N N . SER A 1 96 ? -5.739 -24.658 61.921 1.00 61.75 96 SER A N 1
ATOM 686 C CA . SER A 1 96 ? -5.832 -23.791 63.086 1.00 61.75 96 SER A CA 1
ATOM 687 C C . SER A 1 96 ? -6.054 -24.709 64.287 1.00 61.75 96 SER A C 1
ATOM 689 O O . SER A 1 96 ? -6.954 -25.549 64.206 1.00 61.75 96 SER A O 1
ATOM 691 N N . PRO A 1 97 ? -5.276 -24.601 65.380 1.00 59.12 97 PRO A N 1
ATOM 692 C CA . PRO A 1 97 ? -5.549 -25.380 66.575 1.00 59.12 97 PRO A CA 1
ATOM 693 C C . PRO A 1 97 ? -6.953 -25.021 67.054 1.00 59.12 97 PRO A C 1
ATOM 695 O O . PRO A 1 97 ? -7.254 -23.847 67.284 1.00 59.12 97 PRO A O 1
ATOM 698 N N . LEU A 1 98 ? -7.811 -26.030 67.167 1.00 54.03 98 LEU A N 1
ATOM 699 C CA . LEU A 1 98 ? -9.074 -25.918 67.873 1.00 54.03 98 LEU A CA 1
ATOM 700 C C . LEU A 1 98 ? -8.705 -25.602 69.330 1.00 54.03 98 LEU A C 1
ATOM 702 O O . LEU A 1 98 ? -8.251 -26.483 70.056 1.00 54.03 98 LEU A O 1
ATOM 706 N N . MET A 1 99 ? -8.793 -24.333 69.733 1.00 52.31 99 MET A N 1
ATOM 707 C CA . MET A 1 99 ? -8.713 -23.996 71.149 1.00 52.31 99 MET A CA 1
ATOM 708 C C . MET A 1 99 ? -9.936 -24.614 71.812 1.00 52.31 99 MET A C 1
ATOM 710 O O . MET A 1 99 ? -11.067 -24.187 71.579 1.00 52.31 99 MET A O 1
ATOM 714 N N . GLU A 1 100 ? -9.680 -25.658 72.590 1.00 54.47 100 GLU A N 1
ATOM 715 C CA . GLU A 1 100 ? -10.589 -26.230 73.566 1.00 54.47 100 GLU A CA 1
ATOM 716 C C . GLU A 1 100 ? -10.874 -25.128 74.595 1.00 54.47 100 GLU A C 1
ATOM 718 O O . GLU A 1 100 ? -10.119 -24.890 75.535 1.00 54.47 100 GLU A O 1
ATOM 723 N N . VAL A 1 101 ? -11.909 -24.336 74.313 1.00 56.53 101 VAL A N 1
ATOM 724 C CA . VAL A 1 101 ? -12.454 -23.363 75.252 1.00 56.53 101 VAL A CA 1
ATOM 725 C C . VAL A 1 101 ? -13.196 -24.178 76.295 1.00 56.53 101 VAL A C 1
ATOM 727 O O . VAL A 1 101 ? -14.281 -24.695 76.027 1.00 56.53 101 VAL A O 1
ATOM 730 N N . GLU A 1 102 ? -12.570 -24.314 77.462 1.00 55.94 102 GLU A N 1
ATOM 731 C CA . GLU A 1 102 ? -13.220 -24.792 78.672 1.00 55.94 102 GLU A CA 1
ATOM 732 C C . GLU A 1 102 ? -14.547 -24.054 78.856 1.00 55.94 102 GLU A C 1
ATOM 734 O O . GLU A 1 102 ? -14.632 -22.821 78.828 1.00 55.94 102 GLU A O 1
ATOM 739 N N . GLU A 1 103 ? -15.593 -24.856 79.008 1.00 54.72 103 GLU A N 1
ATOM 740 C CA . GLU A 1 103 ? -16.968 -24.473 79.267 1.00 54.72 103 GLU A CA 1
ATOM 741 C C . GLU A 1 103 ? -17.066 -23.807 80.653 1.00 54.72 103 GLU A C 1
ATOM 743 O O . GLU A 1 103 ? -17.548 -24.385 81.625 1.00 54.72 103 GLU A O 1
ATOM 748 N N . GLU A 1 104 ? -16.581 -22.568 80.782 1.00 47.50 104 GLU A N 1
ATOM 749 C CA . GLU A 1 104 ? -16.841 -21.761 81.969 1.00 47.50 104 GLU A CA 1
ATOM 750 C C . GLU A 1 104 ? -18.263 -21.203 81.859 1.00 47.50 104 GLU A C 1
ATOM 752 O O . GLU A 1 104 ? -18.541 -20.227 81.154 1.00 47.50 104 GLU A O 1
ATOM 757 N N . GLY A 1 105 ? -19.182 -21.873 82.558 1.00 56.06 105 GLY A N 1
ATOM 758 C CA . GLY A 1 105 ? -20.587 -21.517 82.674 1.00 56.06 105 GLY A CA 1
ATOM 759 C C . GLY A 1 105 ? -20.804 -20.026 82.929 1.00 56.06 105 GLY A C 1
ATOM 760 O O . GLY A 1 105 ? -20.706 -19.531 84.051 1.00 56.06 105 GLY A O 1
ATOM 761 N N . ARG A 1 106 ? -21.200 -19.303 81.881 1.00 49.72 106 ARG A N 1
ATOM 762 C CA . ARG A 1 106 ? -21.711 -17.937 81.983 1.00 49.72 106 ARG A CA 1
ATOM 763 C C . ARG A 1 106 ? -23.099 -17.894 81.380 1.00 49.72 106 ARG A C 1
ATOM 765 O O . ARG A 1 106 ? -23.282 -17.803 80.175 1.00 49.72 106 ARG A O 1
ATOM 772 N N . ARG A 1 107 ? -24.061 -18.006 82.300 1.00 53.66 107 ARG A N 1
ATOM 773 C CA . ARG A 1 107 ? -25.426 -17.467 82.270 1.00 53.66 107 ARG A CA 1
ATOM 774 C C . ARG A 1 107 ? -25.880 -17.017 80.884 1.00 53.66 107 ARG A C 1
ATOM 776 O O . ARG A 1 107 ? -25.492 -15.940 80.435 1.00 53.66 107 ARG A O 1
ATOM 783 N N . SER A 1 108 ? -26.794 -17.783 80.291 1.00 53.09 108 SER A N 1
ATOM 784 C CA . SER A 1 108 ? -27.679 -17.287 79.241 1.00 53.09 108 SER A CA 1
ATOM 785 C C . SER A 1 108 ? -28.155 -15.884 79.621 1.00 53.09 108 SER A C 1
ATOM 787 O O . SER A 1 108 ? -28.829 -15.737 80.651 1.00 53.09 108 SER A O 1
ATOM 789 N N . PRO A 1 109 ? -27.803 -14.837 78.851 1.00 54.59 109 PRO A N 1
ATOM 790 C CA . PRO A 1 109 ? -28.472 -13.570 79.001 1.00 54.59 109 PRO A CA 1
ATOM 791 C C . PRO A 1 109 ? -29.927 -13.877 78.687 1.00 54.59 109 PRO A C 1
ATOM 793 O O . PRO A 1 109 ? -30.257 -14.341 77.595 1.00 54.59 109 PRO A O 1
ATOM 796 N N . ASN A 1 110 ? -30.784 -13.698 79.684 1.00 52.16 110 ASN A N 1
ATOM 797 C CA . ASN A 1 110 ? -32.214 -13.631 79.480 1.00 52.16 110 ASN A CA 1
ATOM 798 C C . ASN A 1 110 ? -32.470 -12.484 78.491 1.00 52.16 110 ASN A C 1
ATOM 800 O O . ASN A 1 110 ? -32.710 -11.355 78.912 1.00 52.16 110 ASN A O 1
ATOM 804 N N . TYR A 1 111 ? -32.423 -12.763 77.187 1.00 56.06 111 TYR A N 1
ATOM 805 C CA . TYR A 1 111 ? -32.984 -11.913 76.144 1.00 56.06 111 TYR A CA 1
ATOM 806 C C . TYR A 1 111 ? -34.508 -12.023 76.250 1.00 56.06 111 TYR A C 1
ATOM 808 O O . TYR A 1 111 ? -35.196 -12.608 75.417 1.00 56.06 111 TYR A O 1
ATOM 816 N N . ARG A 1 112 ? -35.044 -11.510 77.362 1.00 54.19 112 ARG A N 1
ATOM 817 C CA . ARG A 1 112 ? -36.456 -11.179 77.487 1.00 54.19 112 ARG A CA 1
ATOM 818 C C . ARG A 1 112 ? -36.685 -9.936 76.642 1.00 54.19 112 ARG A C 1
ATOM 820 O O . ARG A 1 112 ? -36.311 -8.847 77.050 1.00 54.19 112 ARG A O 1
ATOM 827 N N . GLY A 1 113 ? -37.323 -10.159 75.498 1.00 54.38 113 GLY A N 1
ATOM 828 C CA . GLY A 1 113 ? -38.310 -9.260 74.917 1.00 54.38 113 GLY A CA 1
ATOM 829 C C . GLY A 1 113 ? -37.838 -7.851 74.589 1.00 54.38 113 GLY A C 1
ATOM 830 O O . GLY A 1 113 ? -38.144 -6.921 75.323 1.00 54.38 113 GLY A O 1
ATOM 831 N N . ASP A 1 114 ? -37.270 -7.700 73.399 1.00 55.25 114 ASP A N 1
ATOM 832 C CA . ASP A 1 114 ? -37.724 -6.617 72.531 1.00 55.25 114 ASP A CA 1
ATOM 833 C C . ASP A 1 114 ? -38.045 -7.209 71.146 1.00 55.25 114 ASP A C 1
ATOM 835 O O . ASP A 1 114 ? -37.156 -7.368 70.306 1.00 55.25 114 ASP A O 1
ATOM 839 N N . PRO A 1 115 ? -39.287 -7.677 70.912 1.00 59.09 115 PRO A N 1
ATOM 840 C CA . PRO A 1 115 ? -39.723 -8.173 69.616 1.00 59.09 115 PRO A CA 1
ATOM 841 C C . PRO A 1 115 ? -40.107 -6.984 68.730 1.00 59.09 115 PRO A C 1
ATOM 843 O O . PRO A 1 115 ? -41.242 -6.852 68.294 1.00 59.09 115 PRO A O 1
ATOM 846 N N . CYS A 1 116 ? -39.148 -6.105 68.491 1.00 53.72 116 CYS A N 1
ATOM 847 C CA . CYS A 1 116 ? -39.251 -5.019 67.540 1.00 53.72 116 CYS A CA 1
ATOM 848 C C . CYS A 1 116 ? -37.853 -4.846 66.958 1.00 53.72 116 CYS A C 1
ATOM 850 O O . CYS A 1 116 ? -37.123 -3.939 67.334 1.00 53.72 116 CYS A O 1
ATOM 852 N N . VAL A 1 117 ? -37.460 -5.705 66.009 1.00 59.56 117 VAL A N 1
ATOM 853 C CA . VAL A 1 117 ? -36.650 -5.158 64.914 1.00 59.56 117 VAL A CA 1
ATOM 854 C C . VAL A 1 117 ? -37.598 -4.140 64.294 1.00 59.56 117 VAL A C 1
ATOM 856 O O . VAL A 1 117 ? -38.612 -4.571 63.740 1.00 59.56 117 VAL A O 1
ATOM 859 N N . PRO A 1 118 ? -37.399 -2.827 64.508 1.00 71.50 118 PRO A N 1
ATOM 860 C CA . PRO A 1 118 ? -38.388 -1.869 64.057 1.00 71.50 118 PRO A CA 1
ATOM 861 C C . PRO A 1 118 ? -38.520 -2.059 62.546 1.00 71.50 118 PRO A C 1
ATOM 863 O O . PRO A 1 118 ? -37.518 -2.305 61.875 1.00 71.50 118 PRO A O 1
ATOM 866 N N . GLU A 1 119 ? -39.734 -1.994 62.001 1.00 76.31 119 GLU A N 1
ATOM 867 C CA . GLU A 1 119 ? -39.977 -2.109 60.551 1.00 76.31 119 GLU A CA 1
ATOM 868 C C . GLU A 1 119 ? -39.018 -1.198 59.749 1.00 76.31 119 GLU A C 1
ATOM 870 O O . GLU A 1 119 ? -38.534 -1.566 58.680 1.00 76.31 119 GLU A O 1
ATOM 875 N N . SER A 1 120 ? -38.579 -0.093 60.369 1.00 81.31 120 SER A N 1
ATOM 876 C CA . SER A 1 120 ? -37.531 0.807 59.881 1.00 81.31 120 SER A CA 1
ATOM 877 C C . SER A 1 120 ? -36.167 0.153 59.590 1.00 81.31 120 SER A C 1
ATOM 879 O O . SER A 1 120 ? -35.439 0.630 58.723 1.00 81.31 120 SER A O 1
ATOM 881 N N . CYS A 1 121 ? -35.779 -0.929 60.265 1.00 86.56 121 CYS A N 1
ATOM 882 C CA . CYS A 1 121 ? -34.563 -1.687 59.960 1.00 86.56 121 CYS A CA 1
ATOM 883 C C . CYS A 1 121 ? -34.710 -2.493 58.665 1.00 86.56 121 CYS A C 1
ATOM 885 O O . CYS A 1 121 ? -33.771 -2.534 57.871 1.00 86.56 121 CYS A O 1
ATOM 887 N N . ILE A 1 122 ? -35.879 -3.096 58.433 1.00 89.38 122 ILE A N 1
ATOM 888 C CA . ILE A 1 122 ? -36.160 -3.855 57.207 1.00 89.38 122 ILE A CA 1
ATOM 889 C C . ILE A 1 122 ? -36.219 -2.902 56.014 1.00 89.38 122 ILE A C 1
ATOM 891 O O . ILE A 1 122 ? -35.613 -3.185 54.980 1.00 89.38 122 ILE A O 1
ATOM 895 N N . ASP A 1 123 ? -36.858 -1.743 56.174 1.00 91.75 123 ASP A N 1
ATOM 896 C CA . ASP A 1 123 ? -36.914 -0.713 55.135 1.00 91.75 123 ASP A CA 1
ATOM 897 C C . ASP A 1 123 ? -35.521 -0.199 54.769 1.00 91.75 123 ASP A C 1
ATOM 899 O O . ASP A 1 123 ? -35.191 -0.088 53.590 1.00 91.75 123 ASP A O 1
ATOM 903 N N . ARG A 1 124 ? -34.659 0.048 55.766 1.00 94.12 124 ARG A N 1
ATOM 904 C CA . ARG A 1 124 ? -33.277 0.497 55.528 1.00 94.12 124 ARG A CA 1
ATOM 905 C C . ARG A 1 124 ? -32.439 -0.548 54.802 1.00 94.12 124 ARG A C 1
ATOM 907 O O . ARG A 1 124 ? -31.728 -0.196 53.866 1.00 94.12 124 ARG A O 1
ATOM 914 N N . VAL A 1 125 ? -32.528 -1.817 55.203 1.00 94.00 125 VAL A N 1
ATOM 915 C CA . VAL A 1 125 ? -31.826 -2.912 54.510 1.00 94.00 125 VAL A CA 1
ATOM 916 C C . VAL A 1 125 ? -32.352 -3.062 53.083 1.00 94.00 125 VAL A C 1
ATOM 918 O O . VAL A 1 125 ? -31.569 -3.185 52.146 1.00 94.00 125 VAL A O 1
ATOM 921 N N . THR A 1 126 ? -33.670 -2.986 52.897 1.00 95.50 126 THR A N 1
ATOM 922 C CA . THR A 1 126 ? -34.297 -3.086 51.574 1.00 95.50 126 THR A CA 1
ATOM 923 C C . THR A 1 126 ? -33.887 -1.928 50.668 1.00 95.50 126 THR A C 1
ATOM 925 O O . THR A 1 126 ? -33.593 -2.156 49.496 1.00 95.50 126 THR A O 1
ATOM 928 N N . GLN A 1 127 ? -33.839 -0.699 51.190 1.00 96.69 127 GLN A N 1
ATOM 929 C CA . GLN A 1 127 ? -33.370 0.463 50.440 1.00 96.69 127 GLN A CA 1
ATOM 930 C C . GLN A 1 127 ? -31.897 0.309 50.046 1.00 96.69 127 GLN A C 1
ATOM 932 O O . GLN A 1 127 ? -31.581 0.466 48.873 1.00 96.69 127 GLN A O 1
ATOM 937 N N . GLY A 1 128 ? -31.025 -0.094 50.978 1.00 97.50 128 GLY A N 1
ATOM 938 C CA . GLY A 1 128 ? -29.608 -0.329 50.681 1.00 97.50 128 GLY A CA 1
ATOM 939 C C . GLY A 1 128 ? -29.402 -1.364 49.572 1.00 97.50 128 GLY A C 1
ATOM 940 O O . GLY A 1 128 ? -28.661 -1.120 48.628 1.00 97.50 128 GLY A O 1
ATOM 941 N N . LEU A 1 129 ? -30.148 -2.475 49.607 1.00 98.19 129 LEU A N 1
ATOM 942 C CA . LEU A 1 129 ? -30.095 -3.485 48.545 1.00 98.19 129 LEU A CA 1
ATOM 943 C C . LEU A 1 129 ? -30.572 -2.952 47.186 1.00 98.19 129 LEU A C 1
ATOM 945 O O . LEU A 1 129 ? -30.038 -3.356 46.153 1.00 98.19 129 LEU A O 1
ATOM 949 N N . ARG A 1 130 ? -31.578 -2.067 47.157 1.00 98.50 130 ARG A N 1
ATOM 950 C CA . ARG A 1 130 ? -32.025 -1.425 45.907 1.00 98.50 130 ARG A CA 1
ATOM 951 C C . ARG A 1 130 ? -30.937 -0.522 45.339 1.00 98.50 130 ARG A C 1
ATOM 953 O O . ARG A 1 130 ? -30.656 -0.623 44.146 1.00 98.50 130 ARG A O 1
ATOM 960 N N . ASP A 1 131 ? -30.318 0.292 46.187 1.00 98.31 131 ASP A N 1
ATOM 961 C CA . ASP A 1 131 ? -29.251 1.213 45.794 1.00 98.31 131 ASP A CA 1
ATOM 962 C C . ASP A 1 131 ? -28.022 0.439 45.278 1.00 98.31 131 ASP A C 1
ATOM 964 O O . ASP A 1 131 ? -27.483 0.765 44.219 1.00 98.31 131 ASP A O 1
ATOM 968 N N . ASP A 1 132 ? -27.634 -0.646 45.957 1.00 98.38 132 ASP A N 1
ATOM 969 C CA . ASP A 1 132 ? -26.531 -1.524 45.544 1.00 98.38 132 ASP A CA 1
ATOM 970 C C . ASP A 1 132 ? -26.804 -2.194 44.188 1.00 98.38 132 ASP A C 1
ATOM 972 O O . ASP A 1 132 ? -25.929 -2.253 43.317 1.00 98.38 132 ASP A O 1
ATOM 976 N N . LEU A 1 133 ? -28.032 -2.681 43.971 1.00 98.50 133 LEU A N 1
ATOM 977 C CA . LEU A 1 133 ? -28.438 -3.279 42.697 1.00 98.50 133 LEU A CA 1
ATOM 978 C C . LEU A 1 133 ? -28.447 -2.255 41.560 1.00 98.50 133 LEU A C 1
ATOM 980 O O . LEU A 1 133 ? -28.028 -2.575 40.444 1.00 98.50 133 LEU A O 1
ATOM 984 N N . GLU A 1 134 ? -28.916 -1.035 41.817 1.00 98.69 134 GLU A N 1
ATOM 985 C CA . GLU A 1 134 ? -28.885 0.046 40.835 1.00 98.69 134 GLU A CA 1
ATOM 986 C C . GLU A 1 134 ? -27.446 0.462 40.510 1.00 98.69 134 GLU A C 1
ATOM 988 O O . GLU A 1 134 ? -27.092 0.598 39.334 1.00 98.69 134 GLU A O 1
ATOM 993 N N . HIS A 1 135 ? -26.588 0.581 41.525 1.00 98.56 135 HIS A N 1
ATOM 994 C CA . HIS A 1 135 ? -25.172 0.879 41.348 1.00 98.56 135 HIS A CA 1
ATOM 995 C C . HIS A 1 135 ? -24.469 -0.184 40.495 1.00 98.56 135 HIS A C 1
ATOM 997 O O . HIS A 1 135 ? -23.809 0.147 39.505 1.00 98.56 135 HIS A O 1
ATOM 1003 N N . GLU A 1 136 ? -24.653 -1.465 40.816 1.00 98.62 136 GLU A N 1
ATOM 1004 C CA . GLU A 1 136 ? -24.050 -2.566 40.063 1.00 98.62 136 GLU A CA 1
ATOM 1005 C C . GLU A 1 136 ? -24.616 -2.657 38.637 1.00 98.62 136 GLU A C 1
ATOM 1007 O O . GLU A 1 136 ? -23.868 -2.892 37.683 1.00 98.62 136 GLU A O 1
ATOM 1012 N N . ARG A 1 137 ? -25.918 -2.402 38.443 1.00 98.69 137 ARG A N 1
ATOM 1013 C CA . ARG A 1 137 ? -26.518 -2.301 37.103 1.00 98.69 137 ARG A CA 1
ATOM 1014 C C . ARG A 1 137 ? -25.852 -1.195 36.285 1.00 98.69 137 ARG A C 1
ATOM 1016 O O . ARG A 1 137 ? -25.474 -1.437 35.138 1.00 98.69 137 ARG A O 1
ATOM 1023 N N . ASN A 1 138 ? -25.684 -0.009 36.864 1.00 98.69 138 ASN A N 1
ATOM 1024 C CA . ASN A 1 138 ? -25.056 1.128 36.194 1.00 98.69 138 ASN A CA 1
ATOM 1025 C C . ASN A 1 138 ? -23.586 0.846 35.866 1.00 98.69 138 ASN A C 1
ATOM 1027 O O . ASN A 1 138 ? -23.148 1.102 34.744 1.00 98.69 138 ASN A O 1
ATOM 1031 N N . ARG A 1 139 ? -22.842 0.230 36.792 1.00 98.56 139 ARG A N 1
ATOM 1032 C CA . ARG A 1 139 ? -21.461 -0.209 36.558 1.00 98.56 139 ARG A CA 1
ATOM 1033 C C . ARG A 1 139 ? -21.371 -1.187 35.384 1.00 98.56 139 ARG A C 1
ATOM 1035 O O . ARG A 1 139 ? -20.509 -1.034 34.521 1.00 98.56 139 ARG A O 1
ATOM 1042 N N . ARG A 1 140 ? -22.263 -2.180 35.318 1.00 98.50 140 ARG A N 1
ATOM 1043 C CA . ARG A 1 140 ? -22.298 -3.156 34.214 1.00 98.50 140 ARG A CA 1
ATOM 1044 C C . ARG A 1 140 ? -22.622 -2.518 32.873 1.00 98.50 140 ARG A C 1
ATOM 1046 O O . ARG A 1 140 ? -21.985 -2.874 31.887 1.00 98.50 140 ARG A O 1
ATOM 1053 N N . LEU A 1 141 ? -23.567 -1.580 32.836 1.00 98.62 141 LEU A N 1
ATOM 1054 C CA . LEU A 1 141 ? -23.891 -0.835 31.617 1.00 98.62 141 LEU A CA 1
ATOM 1055 C C . LEU A 1 141 ? -22.683 -0.037 31.119 1.00 98.62 141 LEU A C 1
ATOM 1057 O O . LEU A 1 141 ? -22.309 -0.171 29.961 1.00 98.62 141 LEU A O 1
ATOM 1061 N N . GLN A 1 142 ? -21.998 0.685 32.008 1.00 98.56 142 GLN A N 1
ATOM 1062 C CA . GLN A 1 142 ? -20.785 1.424 31.644 1.00 98.56 142 GLN A CA 1
ATOM 1063 C C . GLN A 1 142 ? -19.686 0.507 31.089 1.00 98.56 142 GLN A C 1
ATOM 1065 O O . GLN A 1 142 ? -19.055 0.840 30.090 1.00 98.56 142 GLN A O 1
ATOM 1070 N N . MET A 1 143 ? -19.468 -0.665 31.698 1.00 98.31 143 MET A N 1
ATOM 1071 C CA . MET A 1 143 ? -18.505 -1.648 31.181 1.00 98.31 143 MET A CA 1
ATOM 1072 C C . MET A 1 143 ? -18.924 -2.225 29.822 1.00 98.31 143 MET A C 1
ATOM 1074 O O . MET A 1 143 ? -18.075 -2.458 28.963 1.00 98.31 143 MET A O 1
ATOM 1078 N N . ALA A 1 144 ? -20.219 -2.471 29.613 1.00 98.44 144 ALA A N 1
ATOM 1079 C CA . ALA A 1 144 ? -20.729 -2.947 28.331 1.00 98.44 144 ALA A CA 1
ATOM 1080 C C . ALA A 1 144 ? -20.544 -1.892 27.228 1.00 98.44 144 ALA A C 1
ATOM 1082 O O . ALA A 1 144 ? -20.123 -2.234 26.120 1.00 98.44 144 ALA A O 1
ATOM 1083 N N . ASP A 1 145 ? -20.779 -0.618 27.544 1.00 98.44 145 ASP A N 1
ATOM 1084 C CA . ASP A 1 145 ? -20.597 0.497 26.617 1.00 98.44 145 ASP A CA 1
ATOM 1085 C C . ASP A 1 145 ? -19.124 0.680 26.229 1.00 98.44 145 ASP A C 1
ATOM 1087 O O . ASP A 1 145 ? -18.809 0.807 25.042 1.00 98.44 145 ASP A O 1
ATOM 1091 N N . THR A 1 146 ? -18.193 0.630 27.191 1.00 98.25 146 THR A N 1
ATOM 1092 C CA . THR A 1 146 ? -16.754 0.725 26.888 1.00 98.25 146 THR A CA 1
ATOM 1093 C C . THR A 1 146 ? -16.256 -0.476 26.089 1.00 98.25 146 THR A C 1
ATOM 1095 O O . THR A 1 146 ? -15.519 -0.299 25.119 1.00 98.25 146 THR A O 1
ATOM 1098 N N . ALA A 1 147 ? -16.702 -1.692 26.417 1.00 97.81 147 ALA A N 1
ATOM 1099 C CA . ALA A 1 147 ? -16.370 -2.890 25.649 1.00 97.81 147 ALA A CA 1
ATOM 1100 C C . ALA A 1 147 ? -16.904 -2.817 24.207 1.00 97.81 147 ALA A C 1
ATOM 1102 O O . ALA A 1 147 ? -16.192 -3.163 23.261 1.00 97.81 147 ALA A O 1
ATOM 1103 N N . SER A 1 148 ? -18.136 -2.331 24.027 1.00 98.38 148 SER A N 1
ATOM 1104 C CA . SER A 1 148 ? -18.739 -2.102 22.710 1.00 98.38 148 SER A CA 1
ATOM 1105 C C . SER A 1 148 ? -17.939 -1.080 21.899 1.00 98.38 148 SER A C 1
ATOM 1107 O O . SER A 1 148 ? -17.597 -1.336 20.741 1.00 98.38 148 SER A O 1
ATOM 1109 N N . LYS A 1 149 ? -17.549 0.037 22.527 1.00 98.38 149 LYS A N 1
ATOM 1110 C CA . LYS A 1 149 ? -16.718 1.074 21.906 1.00 98.38 149 LYS A CA 1
ATOM 1111 C C . LYS A 1 149 ? -15.368 0.525 21.445 1.00 98.38 149 LYS A C 1
ATOM 1113 O O . LYS A 1 149 ? -15.024 0.694 20.279 1.00 98.38 149 LYS A O 1
ATOM 1118 N N . HIS A 1 150 ? -14.644 -0.189 22.304 1.00 98.38 150 HIS A N 1
ATOM 1119 C CA . HIS A 1 150 ? -13.353 -0.775 21.934 1.00 98.38 150 HIS A CA 1
ATOM 1120 C C . HIS A 1 150 ? -13.473 -1.816 20.822 1.00 98.38 150 HIS A C 1
ATOM 1122 O O . HIS A 1 150 ? -12.633 -1.871 19.926 1.00 98.38 150 HIS A O 1
ATOM 1128 N N . ARG A 1 151 ? -14.540 -2.622 20.833 1.00 98.50 151 ARG A N 1
ATOM 1129 C CA . ARG A 1 151 ? -14.810 -3.568 19.747 1.00 98.50 151 ARG A CA 1
ATOM 1130 C C . ARG A 1 151 ? -15.048 -2.848 18.419 1.00 98.50 151 ARG A C 1
ATOM 1132 O O . ARG A 1 151 ? -14.560 -3.313 17.391 1.00 98.50 151 ARG A O 1
ATOM 1139 N N . ALA A 1 152 ? -15.785 -1.738 18.433 1.00 98.44 152 ALA A N 1
ATOM 1140 C CA . ALA A 1 152 ? -16.016 -0.929 17.242 1.00 98.44 152 ALA A CA 1
ATOM 1141 C C . ALA A 1 152 ? -14.717 -0.280 16.741 1.00 98.44 152 ALA A C 1
ATOM 1143 O O . ALA A 1 152 ? -14.400 -0.403 15.562 1.00 98.44 152 ALA A O 1
ATOM 1144 N N . GLU A 1 153 ? -13.935 0.343 17.627 1.00 98.56 153 GLU A N 1
ATOM 1145 C CA . GLU A 1 153 ? -12.622 0.926 17.305 1.00 98.56 153 GLU A CA 1
ATOM 1146 C C . GLU A 1 153 ? -11.687 -0.106 16.666 1.00 98.56 153 GLU A C 1
ATOM 1148 O O . GLU A 1 153 ? -11.092 0.157 15.622 1.00 98.56 153 GLU A O 1
ATOM 1153 N N . PHE A 1 154 ? -11.622 -1.309 17.241 1.00 98.44 154 PHE A N 1
ATOM 1154 C CA . PHE A 1 154 ? -10.841 -2.410 16.688 1.00 98.44 154 PHE A CA 1
ATOM 1155 C C . PHE A 1 154 ? -11.317 -2.811 15.284 1.00 98.44 154 PHE A C 1
ATOM 1157 O O . PHE A 1 154 ? -10.499 -2.963 14.377 1.00 98.44 154 PHE A O 1
ATOM 1164 N N . ALA A 1 155 ? -12.631 -2.942 15.076 1.00 98.56 155 ALA A N 1
ATOM 1165 C CA . ALA A 1 155 ? -13.190 -3.279 13.768 1.00 98.56 155 ALA A CA 1
ATOM 1166 C C . ALA A 1 155 ? -12.893 -2.199 12.711 1.00 98.56 155 ALA A C 1
ATOM 1168 O O . ALA A 1 155 ? -12.573 -2.527 11.570 1.00 98.56 155 ALA A O 1
ATOM 1169 N N . PHE A 1 156 ? -12.949 -0.915 13.080 1.00 98.38 156 PHE A N 1
ATOM 1170 C CA . PHE A 1 156 ? -12.583 0.177 12.175 1.00 98.38 156 PHE A CA 1
ATOM 1171 C C . PHE A 1 156 ? -11.096 0.160 11.821 1.00 98.38 156 PHE A C 1
ATOM 1173 O O . PHE A 1 156 ? -10.764 0.242 10.640 1.00 98.38 156 PHE A O 1
ATOM 1180 N N . ALA A 1 157 ? -10.217 -0.014 12.811 1.00 98.31 157 ALA A N 1
ATOM 1181 C CA . ALA A 1 157 ? -8.779 -0.121 12.578 1.00 98.31 157 ALA A CA 1
ATOM 1182 C C . ALA A 1 157 ? -8.437 -1.307 11.660 1.00 98.31 157 ALA A C 1
ATOM 1184 O O . ALA A 1 157 ? -7.588 -1.193 10.775 1.00 98.31 157 ALA A O 1
ATOM 1185 N N . GLN A 1 158 ? -9.133 -2.437 11.822 1.00 98.69 158 GLN A N 1
ATOM 1186 C CA . GLN A 1 158 ? -8.972 -3.597 10.949 1.00 98.69 158 GLN A CA 1
ATOM 1187 C C . GLN A 1 158 ? -9.376 -3.283 9.500 1.00 98.69 158 GLN A C 1
ATOM 1189 O O . GLN A 1 158 ? -8.614 -3.568 8.577 1.00 98.69 158 GLN A O 1
ATOM 1194 N N . LEU A 1 159 ? -10.529 -2.640 9.293 1.00 98.75 159 LEU A N 1
ATOM 1195 C CA . LEU A 1 159 ? -10.991 -2.253 7.956 1.00 98.75 159 LEU A CA 1
ATOM 1196 C C . LEU A 1 159 ? -10.061 -1.238 7.278 1.00 98.75 159 LEU A C 1
ATOM 1198 O O . LEU A 1 159 ? -9.839 -1.311 6.070 1.00 98.75 159 LEU A O 1
ATOM 1202 N N . GLU A 1 160 ? -9.519 -0.282 8.028 1.00 98.75 160 GLU A N 1
ATOM 1203 C CA . GLU A 1 160 ? -8.562 0.695 7.505 1.00 98.75 160 GLU A CA 1
ATOM 1204 C C . GLU A 1 160 ? -7.246 0.033 7.079 1.00 98.75 160 GLU A C 1
ATOM 1206 O O . GLU A 1 160 ? -6.713 0.338 6.008 1.00 98.75 160 GLU A O 1
ATOM 1211 N N . ASN A 1 161 ? -6.766 -0.933 7.863 1.00 98.50 161 ASN A N 1
ATOM 1212 C CA . ASN A 1 161 ? -5.598 -1.733 7.513 1.00 98.50 161 ASN A CA 1
ATOM 1213 C C . ASN A 1 161 ? -5.837 -2.530 6.218 1.00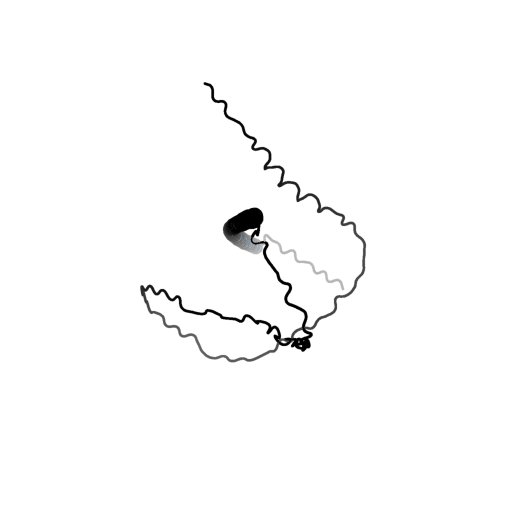 98.50 161 ASN A C 1
ATOM 1215 O O . ASN A 1 161 ? -5.042 -2.444 5.284 1.00 98.50 161 ASN A O 1
ATOM 1219 N N . GLU A 1 162 ? -6.971 -3.226 6.107 1.00 98.75 162 GLU A N 1
ATOM 1220 C CA . GLU A 1 162 ? -7.330 -3.991 4.905 1.00 98.75 162 GLU A CA 1
ATOM 1221 C C . GLU A 1 162 ? -7.427 -3.113 3.649 1.00 98.75 162 GLU A C 1
ATOM 1223 O O . GLU A 1 162 ? -6.938 -3.492 2.578 1.00 98.75 162 GLU A O 1
ATOM 1228 N N . ARG A 1 163 ? -8.010 -1.914 3.774 1.00 98.75 163 ARG A N 1
ATOM 1229 C CA . ARG A 1 163 ? -8.055 -0.924 2.688 1.00 98.75 163 ARG A CA 1
ATOM 1230 C C . ARG A 1 163 ? -6.657 -0.465 2.290 1.00 98.75 163 ARG A C 1
ATOM 1232 O O . ARG A 1 163 ? -6.348 -0.451 1.102 1.00 98.75 163 ARG A O 1
ATOM 1239 N N . SER A 1 164 ? -5.808 -0.154 3.267 1.00 98.62 164 SER A N 1
ATOM 1240 C CA . SER A 1 164 ? -4.428 0.293 3.039 1.00 98.62 164 SER A CA 1
ATOM 1241 C C . SER A 1 164 ? -3.590 -0.788 2.349 1.00 98.62 164 SER A C 1
ATOM 1243 O O . SER A 1 164 ? -2.903 -0.513 1.368 1.00 98.62 164 SER A O 1
ATOM 1245 N N . LEU A 1 165 ? -3.703 -2.045 2.792 1.00 98.69 165 LEU A N 1
ATOM 1246 C CA . LEU A 1 165 ? -3.039 -3.189 2.160 1.00 98.69 165 LEU A CA 1
ATOM 1247 C C . LEU A 1 165 ? -3.522 -3.428 0.728 1.00 98.69 165 LEU A C 1
ATOM 1249 O O . LEU A 1 165 ? -2.729 -3.802 -0.137 1.00 98.69 165 LEU A O 1
ATOM 1253 N N . THR A 1 166 ? -4.815 -3.233 0.476 1.00 98.75 166 THR A N 1
ATOM 1254 C CA . THR A 1 166 ? -5.379 -3.351 -0.873 1.00 98.75 166 THR A CA 1
ATOM 1255 C C . THR A 1 166 ? -4.846 -2.240 -1.779 1.00 98.75 166 THR A C 1
ATOM 1257 O O . THR A 1 166 ? -4.363 -2.548 -2.865 1.00 98.75 166 THR A O 1
ATOM 1260 N N . SER A 1 167 ? -4.820 -0.989 -1.299 1.00 98.62 167 SER A N 1
ATOM 1261 C CA . SER A 1 167 ? -4.230 0.151 -2.021 1.00 98.62 167 SER A CA 1
ATOM 1262 C C . SER A 1 167 ? -2.775 -0.116 -2.394 1.00 98.62 167 SER A C 1
ATOM 1264 O O . SER A 1 167 ? -2.409 -0.037 -3.564 1.00 98.62 167 SER A O 1
ATOM 1266 N N . LEU A 1 168 ? -1.961 -0.544 -1.423 1.00 98.81 168 LEU A N 1
ATOM 1267 C CA . LEU A 1 168 ? -0.549 -0.851 -1.648 1.00 98.81 168 LEU A CA 1
ATOM 1268 C C . LEU A 1 168 ? -0.356 -1.965 -2.687 1.00 98.81 168 LEU A C 1
ATOM 1270 O O . LEU A 1 168 ? 0.557 -1.914 -3.508 1.00 98.81 168 LEU A O 1
ATOM 1274 N N . ARG A 1 169 ? -1.216 -2.990 -2.668 1.00 98.81 169 ARG A N 1
ATOM 1275 C CA . ARG A 1 169 ? -1.171 -4.079 -3.651 1.00 98.81 169 ARG A CA 1
ATOM 1276 C C . ARG A 1 169 ? -1.492 -3.584 -5.060 1.00 98.81 169 ARG A C 1
ATOM 1278 O O . ARG A 1 169 ? -0.890 -4.068 -6.019 1.00 98.81 169 ARG A O 1
ATOM 1285 N N . ASP A 1 170 ? -2.444 -2.670 -5.188 1.00 98.62 170 ASP A N 1
ATOM 1286 C CA . ASP A 1 170 ? -2.829 -2.104 -6.476 1.00 98.62 170 ASP A CA 1
ATOM 1287 C C . ASP A 1 170 ? -1.740 -1.169 -7.021 1.00 98.62 170 ASP A C 1
ATOM 1289 O O . ASP A 1 170 ? -1.377 -1.293 -8.191 1.00 98.62 170 ASP A O 1
ATOM 1293 N N . GLU A 1 171 ? -1.136 -0.334 -6.173 1.00 98.75 171 GLU A N 1
ATOM 1294 C CA . GLU A 1 171 ? 0.040 0.479 -6.520 1.00 98.75 171 GLU A CA 1
ATOM 1295 C C . GLU A 1 171 ? 1.220 -0.390 -6.969 1.00 98.75 171 GLU A C 1
ATOM 1297 O O . GLU A 1 171 ? 1.814 -0.139 -8.018 1.00 98.75 171 GLU A O 1
ATOM 1302 N N . LEU A 1 172 ? 1.516 -1.466 -6.231 1.00 98.81 172 LEU A N 1
ATOM 1303 C CA . LEU A 1 172 ? 2.566 -2.413 -6.604 1.00 98.81 172 LEU A CA 1
ATOM 1304 C C . LEU A 1 172 ? 2.289 -3.048 -7.971 1.00 98.81 172 LEU A C 1
ATOM 1306 O O . LEU A 1 172 ? 3.205 -3.199 -8.775 1.00 98.81 172 LEU A O 1
ATOM 1310 N N . ARG A 1 173 ? 1.029 -3.398 -8.262 1.00 98.81 173 ARG A N 1
ATOM 1311 C CA . ARG A 1 173 ? 0.646 -3.949 -9.568 1.00 98.81 173 ARG A CA 1
ATOM 1312 C C . ARG A 1 173 ? 0.932 -2.956 -10.694 1.00 98.81 173 ARG A C 1
ATOM 1314 O O . ARG A 1 173 ? 1.472 -3.369 -11.716 1.00 98.81 173 ARG A O 1
ATOM 1321 N N . VAL A 1 174 ? 0.578 -1.683 -10.514 1.00 98.69 174 VAL A N 1
ATOM 1322 C CA . VAL A 1 174 ? 0.849 -0.626 -11.503 1.00 98.69 174 VAL A CA 1
ATOM 1323 C C . VAL A 1 174 ? 2.355 -0.465 -11.708 1.00 98.69 174 VAL A C 1
ATOM 1325 O O . VAL A 1 174 ? 2.820 -0.541 -12.841 1.00 98.69 174 VAL A O 1
ATOM 1328 N N . ALA A 1 175 ? 3.125 -0.365 -10.622 1.00 98.56 175 ALA A N 1
ATOM 1329 C CA . ALA A 1 175 ? 4.578 -0.234 -10.691 1.00 98.56 175 ALA A CA 1
ATOM 1330 C C . ALA A 1 175 ? 5.243 -1.413 -11.423 1.00 98.56 175 ALA A C 1
ATOM 1332 O O . ALA A 1 175 ? 6.153 -1.205 -12.221 1.00 98.56 175 ALA A O 1
ATOM 1333 N N . CYS A 1 176 ? 4.776 -2.649 -11.206 1.00 98.75 176 CYS A N 1
ATOM 1334 C CA . CYS A 1 176 ? 5.274 -3.811 -11.945 1.00 98.75 176 CYS A CA 1
ATOM 1335 C C . CYS A 1 176 ? 5.016 -3.699 -13.455 1.00 98.75 176 CYS A C 1
ATOM 1337 O O . CYS A 1 176 ? 5.919 -3.970 -14.242 1.00 98.75 176 CYS A O 1
ATOM 1339 N N . VAL A 1 177 ? 3.820 -3.263 -13.863 1.00 98.81 177 VAL A N 1
ATOM 1340 C CA . VAL A 1 177 ? 3.494 -3.061 -15.286 1.00 98.81 177 VAL A CA 1
ATOM 1341 C C . VAL A 1 177 ? 4.382 -1.977 -15.905 1.00 98.81 177 VAL A C 1
A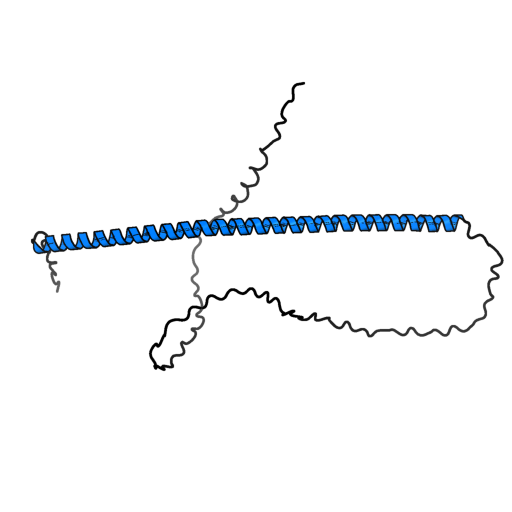TOM 1343 O O . VAL A 1 177 ? 4.898 -2.160 -17.007 1.00 98.81 177 VAL A O 1
ATOM 1346 N N . ASP A 1 178 ? 4.611 -0.875 -15.192 1.00 98.69 178 ASP A N 1
ATOM 1347 C CA . ASP A 1 178 ? 5.480 0.209 -15.660 1.00 98.69 178 ASP A CA 1
ATOM 1348 C C . ASP A 1 178 ? 6.948 -0.228 -15.771 1.00 98.69 178 ASP A C 1
ATOM 1350 O O . ASP A 1 178 ? 7.653 0.158 -16.711 1.00 98.69 178 ASP A O 1
ATOM 1354 N N . MET A 1 179 ? 7.415 -1.070 -14.846 1.00 98.56 179 MET A N 1
ATOM 1355 C CA . MET A 1 179 ? 8.744 -1.675 -14.916 1.00 98.56 179 MET A CA 1
ATOM 1356 C C . MET A 1 179 ? 8.892 -2.584 -16.135 1.00 98.56 179 MET A C 1
ATOM 1358 O O . MET A 1 179 ? 9.902 -2.492 -16.835 1.00 98.56 179 MET A O 1
ATOM 1362 N N . ASP A 1 180 ? 7.904 -3.438 -16.406 1.00 98.56 180 ASP A N 1
ATOM 1363 C CA . ASP A 1 180 ? 7.926 -4.332 -17.567 1.00 98.56 180 ASP A CA 1
ATOM 1364 C C . ASP A 1 180 ? 7.931 -3.529 -18.873 1.00 98.56 180 ASP A C 1
ATOM 1366 O O . ASP A 1 180 ? 8.771 -3.763 -19.742 1.00 98.56 180 ASP A O 1
ATOM 1370 N N . ARG A 1 181 ? 7.097 -2.486 -18.965 1.00 98.75 181 ARG A N 1
ATOM 1371 C CA . ARG A 1 181 ? 7.119 -1.548 -20.094 1.00 98.75 181 ARG A CA 1
ATOM 1372 C C . ARG A 1 181 ? 8.492 -0.899 -20.272 1.00 98.75 181 ARG A C 1
ATOM 1374 O O . ARG A 1 181 ? 9.022 -0.862 -21.380 1.00 98.75 181 ARG A O 1
ATOM 1381 N N . SER A 1 182 ? 9.085 -0.406 -19.187 1.00 98.75 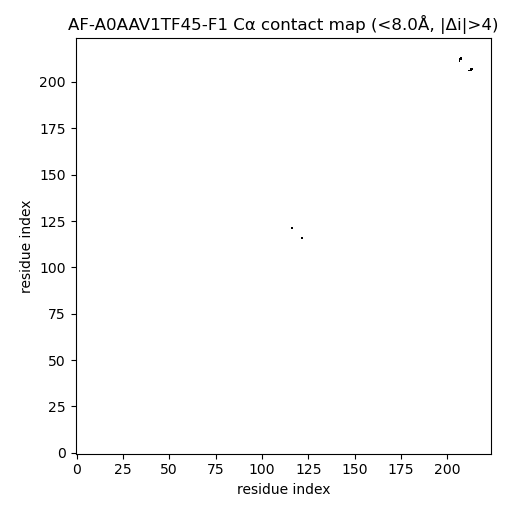182 SER A N 1
ATOM 1382 C CA . SER A 1 182 ? 10.413 0.219 -19.227 1.00 98.75 182 SER 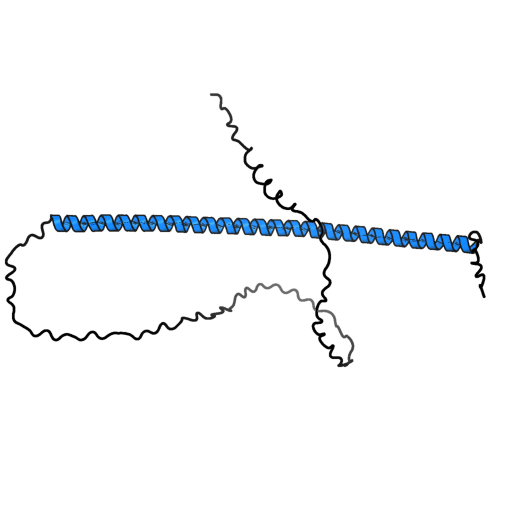A CA 1
ATOM 1383 C C . SER A 1 182 ? 11.485 -0.771 -19.689 1.00 98.75 182 SER A C 1
ATOM 1385 O O . SER A 1 182 ? 12.403 -0.417 -20.429 1.00 98.75 182 SER A O 1
ATOM 1387 N N . ARG A 1 183 ? 11.373 -2.038 -19.279 1.00 98.81 183 ARG A N 1
ATOM 1388 C CA . ARG A 1 183 ? 12.279 -3.111 -19.698 1.00 98.81 183 ARG A CA 1
ATOM 1389 C C . ARG A 1 183 ? 12.166 -3.407 -21.192 1.00 98.81 183 ARG A C 1
ATOM 1391 O O . ARG A 1 183 ? 13.195 -3.615 -21.843 1.00 98.81 183 ARG A O 1
ATOM 1398 N N . ASP A 1 184 ? 10.954 -3.401 -21.734 1.00 98.62 184 ASP A N 1
ATOM 1399 C CA . ASP A 1 184 ? 10.721 -3.564 -23.169 1.00 98.62 184 ASP A CA 1
ATOM 1400 C C . ASP A 1 184 ? 11.329 -2.400 -23.965 1.00 98.62 184 ASP A C 1
ATOM 1402 O O . ASP A 1 184 ? 12.033 -2.625 -24.952 1.00 98.62 184 ASP A O 1
ATOM 1406 N N . GLU A 1 185 ? 11.156 -1.161 -23.494 1.00 98.81 185 GLU A N 1
ATOM 1407 C CA . GLU A 1 185 ? 11.756 0.036 -24.101 1.00 98.81 185 GLU A CA 1
ATOM 1408 C C . GLU A 1 185 ? 13.295 -0.022 -24.091 1.00 98.81 185 GLU A C 1
ATOM 1410 O O . GLU A 1 185 ? 13.935 0.222 -25.118 1.00 98.81 185 GLU A O 1
ATOM 1415 N N . ILE A 1 186 ? 13.908 -0.424 -22.970 1.00 98.69 186 ILE A N 1
ATOM 1416 C CA . ILE A 1 186 ? 15.365 -0.629 -22.873 1.00 98.69 186 ILE A CA 1
ATOM 1417 C C . ILE A 1 186 ? 15.832 -1.687 -23.875 1.00 98.69 186 ILE A C 1
ATOM 1419 O O . ILE A 1 186 ? 16.836 -1.487 -24.561 1.00 98.69 186 ILE A O 1
ATOM 1423 N N . THR A 1 187 ? 15.104 -2.798 -23.984 1.00 98.69 187 THR A N 1
ATOM 1424 C CA . THR A 1 187 ? 15.443 -3.881 -24.916 1.00 98.69 187 THR A CA 1
ATOM 1425 C C . THR A 1 187 ? 15.368 -3.388 -26.362 1.00 98.69 187 THR A C 1
ATOM 1427 O O . THR A 1 187 ? 16.287 -3.628 -27.147 1.00 98.69 187 THR A O 1
ATOM 1430 N N . ALA A 1 188 ? 14.331 -2.626 -26.718 1.00 98.81 188 ALA A N 1
ATOM 1431 C CA . ALA A 1 188 ? 14.209 -2.021 -28.041 1.00 98.81 188 ALA A CA 1
ATOM 1432 C C . ALA A 1 188 ? 15.385 -1.076 -28.347 1.00 98.81 188 ALA A C 1
ATOM 1434 O O . ALA A 1 188 ? 16.013 -1.189 -29.404 1.00 98.81 188 ALA A O 1
ATOM 1435 N N . LEU A 1 189 ? 15.754 -0.201 -27.408 1.00 98.81 189 LEU A N 1
ATOM 1436 C CA . LEU A 1 189 ? 16.899 0.699 -27.569 1.00 98.81 189 LEU A CA 1
ATOM 1437 C C . LEU A 1 189 ? 18.222 -0.060 -27.729 1.00 98.81 189 LEU A C 1
ATOM 1439 O O . LEU A 1 189 ? 19.029 0.303 -28.583 1.00 98.81 189 LEU A O 1
ATOM 1443 N N . GLN A 1 190 ? 18.434 -1.140 -26.975 1.00 98.75 190 GLN A N 1
ATOM 1444 C CA . GLN A 1 190 ? 19.614 -1.996 -27.132 1.00 98.75 190 GLN A CA 1
ATOM 1445 C C . GLN A 1 190 ? 19.690 -2.595 -28.540 1.00 98.75 190 GLN A C 1
ATOM 1447 O O . GLN A 1 190 ? 20.735 -2.514 -29.184 1.00 98.75 190 GLN A O 1
ATOM 1452 N N . THR A 1 191 ? 18.574 -3.117 -29.065 1.00 98.69 191 THR A N 1
ATOM 1453 C CA . THR A 1 191 ? 18.553 -3.664 -30.432 1.00 98.69 191 THR A CA 1
ATOM 1454 C C . THR A 1 191 ? 18.865 -2.611 -31.497 1.00 98.69 191 THR A C 1
ATOM 1456 O O . THR A 1 191 ? 19.545 -2.920 -32.479 1.00 98.69 191 THR A O 1
ATOM 1459 N N . LEU A 1 192 ? 18.424 -1.365 -31.293 1.00 98.88 192 LEU A N 1
ATOM 1460 C CA . LEU A 1 192 ? 18.707 -0.245 -32.190 1.00 98.88 192 LEU A CA 1
ATOM 1461 C C . LEU A 1 192 ? 20.189 0.150 -32.154 1.00 98.88 192 LEU A C 1
ATOM 1463 O O . LEU A 1 192 ? 20.804 0.324 -33.207 1.00 98.88 192 LEU A O 1
ATOM 1467 N N . VAL A 1 193 ? 20.775 0.256 -30.958 1.00 98.75 193 VAL A N 1
ATOM 1468 C CA . VAL A 1 193 ? 22.209 0.538 -30.781 1.00 98.75 193 VAL A CA 1
ATOM 1469 C C . VAL A 1 193 ? 23.055 -0.543 -31.450 1.00 98.75 193 VAL A C 1
ATOM 1471 O O . VAL A 1 193 ? 23.994 -0.222 -32.180 1.00 98.75 193 VAL A O 1
ATOM 1474 N N . ASP A 1 194 ? 22.692 -1.813 -31.273 1.00 98.75 194 ASP A N 1
ATOM 1475 C CA . ASP A 1 194 ? 23.376 -2.933 -31.916 1.00 98.75 194 ASP A CA 1
ATOM 1476 C C . ASP A 1 194 ? 23.268 -2.878 -33.443 1.00 98.75 194 ASP A C 1
ATOM 1478 O O . ASP A 1 194 ? 24.245 -3.148 -34.147 1.00 98.75 194 ASP A O 1
ATOM 1482 N N . ALA A 1 195 ? 22.094 -2.534 -33.979 1.00 98.69 195 ALA A N 1
ATOM 1483 C CA . ALA A 1 195 ? 21.902 -2.360 -35.416 1.00 98.69 195 ALA A CA 1
ATOM 1484 C C . ALA A 1 195 ? 22.804 -1.245 -35.961 1.00 98.69 195 ALA A C 1
ATOM 1486 O O . ALA A 1 195 ? 23.589 -1.489 -36.879 1.00 98.69 195 ALA A O 1
ATOM 1487 N N . HIS A 1 196 ? 22.786 -0.073 -35.324 1.00 98.75 196 HIS A N 1
ATOM 1488 C CA . HIS A 1 196 ? 23.633 1.053 -35.708 1.00 98.75 196 HIS A CA 1
ATOM 1489 C C . HIS A 1 196 ? 25.128 0.714 -35.596 1.00 98.75 196 HIS A C 1
ATOM 1491 O O . HIS A 1 196 ? 25.926 1.078 -36.459 1.00 98.75 196 HIS A O 1
ATOM 1497 N N . HIS A 1 197 ? 25.531 -0.038 -34.569 1.00 98.75 197 HIS A N 1
ATOM 1498 C CA . HIS A 1 197 ? 26.910 -0.500 -34.431 1.00 98.75 197 HIS A CA 1
ATOM 1499 C C . HIS A 1 197 ? 27.335 -1.404 -35.599 1.00 98.75 197 HIS A C 1
ATOM 1501 O O . HIS A 1 197 ? 28.430 -1.237 -36.143 1.00 98.75 197 HIS A O 1
ATOM 1507 N N . ARG A 1 198 ? 26.470 -2.338 -36.024 1.00 98.62 198 ARG A N 1
ATOM 1508 C CA . ARG A 1 198 ? 26.728 -3.200 -37.191 1.00 98.62 198 ARG A CA 1
ATOM 1509 C C . ARG A 1 198 ? 26.833 -2.387 -38.482 1.00 98.62 198 ARG A C 1
ATOM 1511 O O . ARG A 1 198 ? 27.743 -2.638 -39.269 1.00 98.62 198 ARG A O 1
ATOM 1518 N N . GLU A 1 199 ? 25.949 -1.413 -38.683 1.00 98.69 199 GLU A N 1
ATOM 1519 C CA . GLU A 1 199 ? 25.980 -0.516 -39.846 1.00 98.69 199 GLU A CA 1
ATOM 1520 C C . GLU A 1 199 ? 27.263 0.315 -39.886 1.00 98.69 199 GLU A C 1
ATOM 1522 O O . GLU A 1 199 ? 27.967 0.328 -40.898 1.00 98.69 199 GLU A O 1
ATOM 1527 N N . HIS A 1 200 ? 27.621 0.946 -38.765 1.00 98.50 200 HIS A N 1
ATOM 1528 C CA . HIS A 1 200 ? 28.851 1.721 -38.643 1.00 98.50 200 HIS A CA 1
ATOM 1529 C C . HIS A 1 200 ? 30.082 0.859 -38.943 1.00 98.50 200 HIS A C 1
ATOM 1531 O O . HIS A 1 200 ? 30.952 1.256 -39.719 1.00 98.50 200 HIS A O 1
ATOM 1537 N N . LYS A 1 201 ? 30.137 -0.358 -38.389 1.00 98.06 201 LYS A N 1
ATOM 1538 C CA . LYS A 1 201 ? 31.208 -1.317 -38.679 1.00 98.06 201 LYS A CA 1
ATOM 1539 C C . LYS A 1 201 ? 31.293 -1.640 -40.174 1.00 98.06 201 LYS A C 1
ATOM 1541 O O . LYS A 1 201 ? 32.382 -1.592 -40.741 1.00 98.06 201 LYS A O 1
ATOM 1546 N N . ALA A 1 202 ? 30.163 -1.923 -40.821 1.00 98.25 202 ALA A N 1
ATOM 1547 C CA . ALA A 1 202 ? 30.123 -2.222 -42.251 1.00 98.25 202 ALA A CA 1
ATOM 1548 C C . ALA A 1 202 ? 30.605 -1.038 -43.112 1.00 98.25 202 ALA A C 1
ATOM 1550 O O . ALA A 1 202 ? 31.340 -1.233 -44.084 1.00 98.25 202 ALA A O 1
ATOM 1551 N N . LEU A 1 203 ? 30.240 0.194 -42.742 1.00 97.62 203 LEU A N 1
ATOM 1552 C CA . LEU A 1 203 ? 30.721 1.410 -43.402 1.00 97.62 203 LEU A CA 1
ATOM 1553 C C . LEU A 1 203 ? 32.236 1.585 -43.244 1.00 97.62 203 LEU A C 1
ATOM 1555 O O . LEU A 1 203 ? 32.919 1.849 -44.236 1.00 97.62 203 LEU A O 1
ATOM 1559 N N . CYS A 1 204 ? 32.777 1.388 -42.037 1.00 95.88 204 CYS A N 1
ATOM 1560 C CA . CYS A 1 204 ? 34.221 1.426 -41.799 1.00 95.88 204 CYS A CA 1
ATOM 1561 C C . CYS A 1 204 ? 34.964 0.413 -42.681 1.00 95.88 204 CYS A C 1
ATOM 1563 O O . CYS A 1 204 ? 35.885 0.796 -43.400 1.00 95.88 204 CYS A O 1
ATOM 1565 N N . GLU A 1 205 ? 34.520 -0.847 -42.706 1.00 95.62 205 GLU A N 1
ATOM 1566 C CA . GLU A 1 205 ? 35.129 -1.889 -43.544 1.00 95.62 205 GLU A CA 1
ATOM 1567 C C . GLU A 1 205 ? 35.091 -1.530 -45.040 1.00 95.62 205 GLU A C 1
ATOM 1569 O O . GLU A 1 205 ? 36.051 -1.773 -45.774 1.00 95.62 205 GLU A O 1
ATOM 1574 N N . MET A 1 206 ? 33.998 -0.927 -45.520 1.00 96.62 206 MET A N 1
ATOM 1575 C CA . MET A 1 206 ? 33.891 -0.479 -46.911 1.00 96.62 206 MET A CA 1
ATOM 1576 C C . MET A 1 206 ? 34.902 0.630 -47.237 1.00 96.62 206 MET A C 1
ATOM 1578 O O . MET A 1 206 ? 35.521 0.605 -48.304 1.00 96.62 206 MET A O 1
ATOM 1582 N N . LEU A 1 207 ? 35.072 1.601 -46.336 1.00 94.56 207 LEU A N 1
ATOM 1583 C CA . LEU A 1 207 ? 36.012 2.711 -46.509 1.00 94.56 207 LEU A CA 1
ATOM 1584 C C . LEU A 1 207 ? 37.473 2.249 -46.457 1.00 94.56 207 LEU A C 1
ATOM 1586 O O . LEU A 1 207 ? 38.297 2.745 -47.228 1.00 94.56 207 LEU A O 1
ATOM 1590 N N . GLU A 1 208 ? 37.784 1.274 -45.602 1.00 92.25 208 GLU A N 1
ATOM 1591 C CA . GLU A 1 208 ? 39.093 0.619 -45.558 1.00 92.25 208 GLU A CA 1
ATOM 1592 C C . GLU A 1 208 ? 39.404 -0.095 -46.879 1.00 92.25 208 GLU A C 1
ATOM 1594 O O . GLU A 1 208 ? 40.466 0.128 -47.463 1.00 92.25 208 GLU A O 1
ATOM 1599 N N . ARG A 1 209 ? 38.460 -0.889 -47.410 1.00 94.12 209 ARG A N 1
ATOM 1600 C CA . ARG A 1 209 ? 38.631 -1.600 -48.694 1.00 94.12 209 ARG A CA 1
ATOM 1601 C C . ARG A 1 209 ? 38.824 -0.653 -49.877 1.00 94.12 209 ARG A C 1
ATOM 1603 O O . ARG A 1 209 ? 39.560 -0.978 -50.802 1.00 94.12 209 ARG A O 1
ATOM 1610 N N . LYS A 1 210 ? 38.182 0.518 -49.853 1.00 95.31 210 LYS A N 1
ATOM 1611 C CA . LYS A 1 210 ? 38.342 1.555 -50.885 1.00 95.31 210 LYS A CA 1
ATOM 1612 C C . LYS A 1 210 ? 39.633 2.376 -50.733 1.00 95.31 210 LYS A C 1
ATOM 1614 O O . LYS A 1 210 ? 39.874 3.255 -51.552 1.00 95.31 210 LYS A O 1
ATOM 1619 N N . GLY A 1 211 ? 40.450 2.133 -49.701 1.00 88.38 211 GLY A N 1
ATOM 1620 C CA . GLY A 1 211 ? 41.697 2.868 -49.450 1.00 88.38 211 GLY A CA 1
ATOM 1621 C C . GLY A 1 211 ? 41.502 4.319 -48.989 1.00 88.38 211 GLY A C 1
ATOM 1622 O O . GLY A 1 211 ? 42.474 5.073 -48.906 1.00 88.38 211 GLY A O 1
ATOM 1623 N N . VAL A 1 212 ? 40.261 4.711 -48.674 1.00 86.94 212 VAL A N 1
ATOM 1624 C CA . VAL A 1 212 ? 39.900 6.078 -48.257 1.00 86.94 212 VAL A CA 1
ATOM 1625 C C . VAL A 1 212 ? 40.435 6.364 -46.856 1.00 86.94 212 VAL A C 1
ATOM 1627 O O . VAL A 1 212 ? 40.914 7.460 -46.574 1.00 86.94 212 VAL A O 1
ATOM 1630 N N . LEU A 1 213 ? 40.419 5.356 -45.983 1.00 79.25 213 LEU A N 1
ATOM 1631 C CA . LEU A 1 213 ? 41.048 5.427 -44.671 1.00 79.25 213 LEU A CA 1
ATOM 1632 C C . LEU A 1 213 ? 42.502 4.965 -44.789 1.00 79.25 213 LEU A C 1
ATOM 1634 O O . LEU A 1 213 ? 42.812 3.776 -44.724 1.00 79.25 213 LEU A O 1
ATOM 1638 N N . HIS A 1 214 ? 43.421 5.913 -44.979 1.00 69.62 214 HIS A N 1
ATOM 1639 C CA . HIS A 1 214 ? 44.848 5.620 -44.882 1.00 69.62 214 HIS A CA 1
ATOM 1640 C C . HIS A 1 214 ? 45.195 5.244 -43.439 1.00 69.62 214 HIS A C 1
ATOM 1642 O O . HIS A 1 214 ? 45.143 6.074 -42.529 1.00 69.62 214 HIS A O 1
ATOM 1648 N N . ARG A 1 215 ? 45.584 3.981 -43.232 1.00 70.19 215 ARG A N 1
ATOM 1649 C CA . ARG A 1 215 ? 46.134 3.487 -41.967 1.00 70.19 215 ARG A CA 1
ATOM 1650 C C . ARG A 1 215 ? 47.410 4.282 -41.681 1.00 70.19 215 ARG A C 1
ATOM 1652 O O . ARG A 1 215 ? 48.465 3.969 -42.232 1.00 70.19 215 ARG A O 1
ATOM 1659 N N . LYS A 1 216 ? 47.324 5.341 -40.863 1.00 74.06 216 LYS A N 1
ATOM 1660 C CA . LYS A 1 216 ? 48.511 6.034 -40.344 1.00 74.06 216 LYS A CA 1
ATOM 1661 C C . LYS A 1 216 ? 49.344 4.972 -39.636 1.00 74.06 216 LYS A C 1
ATOM 1663 O O . LYS A 1 216 ? 48.974 4.506 -38.561 1.00 74.06 216 LYS A O 1
ATOM 1668 N N . LYS A 1 217 ? 50.434 4.537 -40.272 1.00 68.69 217 LYS A N 1
ATOM 1669 C CA . LYS A 1 217 ? 51.422 3.672 -39.633 1.00 68.69 217 LYS A CA 1
ATOM 1670 C C . LYS A 1 217 ? 51.915 4.446 -38.415 1.00 68.69 217 LYS A C 1
ATOM 1672 O O . LYS A 1 217 ? 52.490 5.521 -38.581 1.00 68.69 217 LYS A O 1
ATOM 1677 N N . GLN A 1 218 ? 51.645 3.943 -37.212 1.00 66.94 218 GLN A N 1
ATOM 1678 C CA . GLN A 1 218 ? 52.382 4.400 -36.042 1.00 66.94 218 GLN A CA 1
ATOM 1679 C C . GLN A 1 218 ? 53.851 4.107 -36.347 1.00 66.94 218 GLN A C 1
ATOM 1681 O O . GLN A 1 218 ? 54.240 2.947 -36.473 1.00 66.94 218 GLN A O 1
ATOM 1686 N N . ARG A 1 219 ? 54.642 5.159 -36.576 1.00 68.62 219 ARG A N 1
ATOM 1687 C CA . ARG A 1 219 ? 56.097 5.056 -36.523 1.00 68.62 219 ARG A CA 1
ATOM 1688 C C . ARG A 1 219 ? 56.420 4.703 -35.076 1.00 68.62 219 ARG A C 1
ATOM 1690 O O . ARG A 1 219 ? 56.390 5.566 -34.207 1.00 68.62 219 ARG A O 1
ATOM 1697 N N . THR A 1 220 ? 56.639 3.423 -34.807 1.00 67.38 220 THR A N 1
ATOM 1698 C CA . THR A 1 220 ? 57.422 2.997 -33.651 1.00 67.38 220 THR A CA 1
ATOM 1699 C C . THR A 1 220 ? 58.862 3.383 -33.946 1.00 67.38 220 THR A C 1
ATOM 1701 O O . THR A 1 220 ? 59.632 2.579 -34.468 1.00 67.38 220 THR A O 1
ATOM 1704 N N . ASP A 1 221 ? 59.194 4.645 -33.684 1.00 67.62 221 ASP A N 1
ATOM 1705 C CA . ASP A 1 221 ? 60.582 5.068 -33.577 1.00 67.62 221 ASP A CA 1
ATOM 1706 C C . ASP A 1 221 ? 61.106 4.432 -32.286 1.00 67.62 221 ASP A C 1
ATOM 1708 O O . ASP A 1 221 ? 60.772 4.841 -31.175 1.00 67.62 221 ASP A O 1
ATOM 1712 N N . GLY A 1 222 ? 61.812 3.313 -32.452 1.00 65.38 222 GLY A N 1
ATOM 1713 C CA . GLY A 1 222 ? 62.502 2.637 -31.368 1.00 65.38 222 GLY A CA 1
ATOM 1714 C C . GLY A 1 222 ? 63.627 3.532 -30.873 1.00 65.38 222 GLY A C 1
ATOM 1715 O O . GLY A 1 222 ? 64.638 3.687 -31.554 1.00 65.38 222 GLY A O 1
ATOM 1716 N N . THR A 1 223 ? 63.438 4.127 -29.702 1.00 64.81 223 THR A N 1
ATOM 1717 C CA . THR A 1 223 ? 64.515 4.765 -28.952 1.00 64.81 223 THR A CA 1
ATOM 1718 C C . THR A 1 223 ? 65.339 3.660 -28.296 1.00 64.81 223 THR A C 1
ATOM 1720 O O . THR A 1 223 ? 64.838 2.958 -27.414 1.00 64.81 223 THR A O 1
ATOM 1723 N N . ALA A 1 224 ? 66.561 3.472 -28.791 1.00 63.97 224 ALA A N 1
ATOM 1724 C CA . ALA A 1 224 ? 67.634 2.771 -28.092 1.00 63.97 224 ALA A CA 1
ATOM 1725 C C . ALA A 1 224 ? 68.351 3.739 -27.143 1.00 63.97 224 ALA A C 1
ATOM 1727 O O . ALA A 1 224 ? 68.402 4.946 -27.482 1.00 63.97 224 ALA A O 1
#

Secondary structure (DSSP, 8-state):
-----------SSSSSSSSSSSS-------------PPPP-PPPP-------------------------------------------------------------------------HHHHHHHHHHHHHHHHHHHHHHHHHHHHHHHHHHHHHHHHHHHHHHHHHHHHHHHHHHHHHHHHHHHHHHHHHHHHHHHHHHHHHHHHHHHTT-S-----------